Protein AF-A0A3D3TI35-F1 (afdb_monomer_lite)

Structure (mmCIF, N/CA/C/O backbone):
data_AF-A0A3D3TI35-F1
#
_entry.id   AF-A0A3D3TI35-F1
#
loop_
_atom_site.group_PDB
_atom_site.id
_atom_site.type_symbol
_atom_site.label_atom_id
_atom_site.label_alt_id
_atom_site.label_comp_id
_atom_site.label_asym_id
_atom_site.label_entity_id
_atom_site.label_seq_id
_atom_site.pdbx_PDB_ins_code
_atom_site.Cartn_x
_atom_site.Cartn_y
_atom_site.Cartn_z
_atom_site.occupancy
_atom_site.B_iso_or_equiv
_atom_site.auth_seq_id
_atom_site.auth_comp_id
_atom_site.auth_asym_id
_atom_site.auth_atom_id
_atom_site.pdbx_PDB_model_num
ATOM 1 N N . MET A 1 1 ? 13.638 56.807 41.396 1.00 50.47 1 MET A N 1
ATOM 2 C CA . MET A 1 1 ? 14.308 55.522 41.071 1.00 50.47 1 MET A CA 1
ATOM 3 C C . MET A 1 1 ? 13.429 54.280 41.283 1.00 50.47 1 MET A C 1
ATOM 5 O O . MET A 1 1 ? 13.493 53.389 40.452 1.00 50.47 1 MET A O 1
ATOM 9 N N . LYS A 1 2 ? 12.540 54.218 42.294 1.00 48.25 2 LYS A N 1
ATOM 10 C CA . LYS A 1 2 ? 11.661 53.043 42.529 1.00 48.25 2 LYS A CA 1
ATOM 11 C C . LYS A 1 2 ? 10.588 52.768 41.450 1.00 48.25 2 LYS A C 1
ATOM 13 O O . LYS A 1 2 ? 10.168 51.630 41.312 1.00 48.25 2 LYS A O 1
ATOM 18 N N . LYS A 1 3 ? 10.179 53.767 40.653 1.00 48.28 3 LYS A N 1
ATOM 19 C CA . LYS A 1 3 ? 9.194 53.589 39.560 1.00 48.28 3 LYS A CA 1
ATOM 20 C C . LYS A 1 3 ? 9.782 53.001 38.265 1.00 48.28 3 LYS A C 1
ATOM 22 O O . LYS A 1 3 ? 9.046 52.404 37.497 1.00 48.28 3 LYS A O 1
ATOM 27 N N . ILE A 1 4 ? 11.097 53.120 38.050 1.00 53.12 4 ILE A N 1
ATOM 28 C CA . ILE A 1 4 ? 11.778 52.556 36.867 1.00 53.12 4 ILE A CA 1
ATOM 29 C C . ILE A 1 4 ? 12.077 51.064 37.074 1.00 53.12 4 ILE A C 1
ATOM 31 O O . ILE A 1 4 ? 11.978 50.282 36.136 1.00 53.12 4 ILE A O 1
ATOM 35 N N . LEU A 1 5 ? 12.335 50.640 38.318 1.00 46.03 5 LEU A N 1
ATOM 36 C CA . LEU A 1 5 ? 12.577 49.228 38.632 1.00 46.03 5 LEU A CA 1
ATOM 37 C C . LEU A 1 5 ? 11.322 48.352 38.451 1.00 46.03 5 LEU A C 1
ATOM 39 O O . LEU A 1 5 ? 11.432 47.186 38.092 1.00 46.03 5 LEU A O 1
ATOM 43 N N . PHE A 1 6 ? 10.124 48.921 38.632 1.00 46.84 6 PHE A N 1
ATOM 44 C CA . PHE A 1 6 ? 8.864 48.194 38.445 1.00 46.84 6 PHE A CA 1
ATOM 45 C C . PHE A 1 6 ? 8.524 47.959 36.962 1.00 46.84 6 PHE A C 1
ATOM 47 O O . PHE A 1 6 ? 7.880 46.969 36.632 1.00 46.84 6 PHE A O 1
ATOM 54 N N . LEU A 1 7 ? 9.007 48.814 36.050 1.00 43.78 7 LEU A N 1
ATOM 55 C CA . LEU A 1 7 ? 8.742 48.672 34.613 1.00 43.78 7 LEU A CA 1
ATOM 56 C C . LEU A 1 7 ? 9.575 47.553 33.958 1.00 43.78 7 LEU A C 1
ATOM 58 O O . LEU A 1 7 ? 9.150 46.969 32.967 1.00 43.78 7 LEU A O 1
ATOM 62 N N . ILE A 1 8 ? 10.737 47.220 34.529 1.00 49.03 8 ILE A N 1
ATOM 63 C CA . ILE A 1 8 ? 11.635 46.182 33.994 1.00 49.03 8 ILE A CA 1
ATOM 64 C C . ILE A 1 8 ? 11.172 44.772 34.402 1.00 49.03 8 ILE A C 1
ATOM 66 O O . ILE A 1 8 ? 11.395 43.812 33.670 1.00 49.03 8 ILE A O 1
ATOM 70 N N . ILE A 1 9 ? 10.445 44.638 35.516 1.00 46.84 9 ILE A N 1
ATOM 71 C CA . ILE A 1 9 ? 9.933 43.339 35.988 1.00 46.84 9 ILE A CA 1
ATOM 72 C C . ILE A 1 9 ? 8.685 42.895 35.197 1.00 46.84 9 ILE A C 1
ATOM 74 O O . ILE A 1 9 ? 8.451 41.700 35.035 1.00 46.84 9 ILE A O 1
ATOM 78 N N . VAL A 1 10 ? 7.926 43.828 34.612 1.00 47.00 10 VAL A N 1
ATOM 79 C CA . VAL A 1 10 ? 6.722 43.510 33.814 1.00 47.00 10 VAL A CA 1
ATOM 80 C C . VAL A 1 10 ? 7.057 43.115 32.363 1.00 47.00 10 VAL A C 1
ATOM 82 O O . VAL A 1 10 ? 6.296 42.385 31.730 1.00 47.00 10 VAL A O 1
ATOM 85 N N . LEU A 1 11 ? 8.236 43.486 31.848 1.00 43.56 11 LEU A N 1
ATOM 86 C CA . LEU A 1 11 ? 8.703 43.068 30.515 1.00 43.56 11 LEU A CA 1
ATOM 87 C C . LEU A 1 11 ? 9.308 41.653 30.474 1.00 43.56 11 LEU A C 1
ATOM 89 O O . LEU A 1 11 ? 9.510 41.120 29.389 1.00 43.56 11 LEU A O 1
ATOM 93 N N . PHE A 1 12 ? 9.528 41.008 31.625 1.00 43.62 12 PHE A N 1
ATOM 94 C CA . PHE A 1 12 ? 9.949 39.600 31.689 1.00 43.62 12 PHE A CA 1
ATOM 95 C C . PHE A 1 12 ? 8.786 38.600 31.794 1.00 43.62 12 PHE A C 1
ATOM 97 O O . PHE A 1 12 ? 9.012 37.395 31.724 1.00 43.62 12 PHE A O 1
ATOM 104 N N . PHE A 1 13 ? 7.545 39.079 31.924 1.00 45.75 13 PHE A N 1
ATOM 105 C CA . PHE A 1 13 ? 6.360 38.231 32.121 1.00 45.75 13 PHE A CA 1
ATOM 106 C C . PHE A 1 13 ? 5.342 38.279 30.976 1.00 45.75 13 PHE A C 1
ATOM 108 O O . PHE A 1 13 ? 4.237 37.756 31.105 1.00 45.75 13 PHE A O 1
ATOM 115 N N . SER A 1 14 ? 5.705 38.851 29.826 1.00 41.81 14 SER A N 1
ATOM 116 C CA . SER A 1 14 ? 4.866 38.797 28.629 1.00 41.81 14 SER A CA 1
ATOM 117 C C . SER A 1 14 ? 5.445 37.844 27.577 1.00 41.81 14 SER A C 1
ATOM 119 O O . SER A 1 14 ? 6.397 38.145 26.872 1.00 41.81 14 SER A O 1
ATOM 121 N N . HIS A 1 15 ? 4.764 36.704 27.447 1.00 48.81 15 HIS A N 1
ATOM 122 C CA . HIS A 1 15 ? 4.593 35.958 26.197 1.00 48.81 15 HIS A CA 1
ATOM 123 C C . HIS A 1 15 ? 5.764 35.115 25.674 1.00 48.81 15 HIS A C 1
ATOM 125 O O . HIS A 1 15 ? 6.106 35.151 24.496 1.00 48.81 15 HIS A O 1
ATOM 131 N N . SER A 1 16 ? 6.235 34.182 26.502 1.00 44.88 16 SER A N 1
ATOM 132 C CA . SER A 1 16 ? 6.708 32.882 26.005 1.00 44.88 16 SER A CA 1
ATOM 133 C C . SER A 1 16 ? 5.772 31.737 26.409 1.00 44.88 16 SER A C 1
ATOM 135 O O . SER A 1 16 ? 6.208 30.624 26.681 1.00 44.88 16 SER A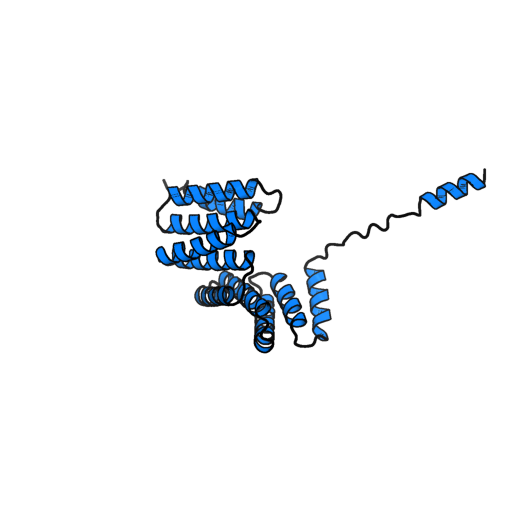 O 1
ATOM 137 N N . HIS A 1 17 ? 4.454 31.948 26.321 1.00 49.19 17 HIS A N 1
ATOM 138 C CA . HIS A 1 17 ? 3.553 30.839 25.983 1.00 49.19 17 HIS A CA 1
ATOM 139 C C . HIS A 1 17 ? 3.669 30.546 24.484 1.00 49.19 17 HIS A C 1
ATOM 141 O O . HIS A 1 17 ? 2.722 30.659 23.712 1.00 49.19 17 HIS A O 1
ATOM 147 N N . ILE A 1 18 ? 4.876 30.156 24.075 1.00 47.19 18 ILE A N 1
ATOM 148 C CA . ILE A 1 18 ? 5.047 29.336 22.888 1.00 47.19 18 ILE A CA 1
ATOM 149 C C . ILE A 1 18 ? 4.438 28.000 23.298 1.00 47.19 18 ILE A C 1
ATOM 151 O O . ILE A 1 18 ? 5.068 27.213 24.007 1.00 47.19 18 ILE A O 1
ATOM 155 N N . ILE A 1 19 ? 3.187 27.765 22.900 1.00 45.16 19 ILE A N 1
ATOM 156 C CA . ILE A 1 19 ? 2.654 26.412 22.780 1.00 45.16 19 ILE A CA 1
ATOM 157 C C . ILE A 1 19 ? 3.582 25.734 21.773 1.00 45.16 19 ILE A C 1
ATOM 159 O O . ILE A 1 19 ? 3.386 25.809 20.563 1.00 45.16 19 ILE A O 1
ATOM 163 N N . LYS A 1 20 ? 4.669 25.134 22.265 1.00 41.91 20 LYS A N 1
ATOM 164 C CA . LYS A 1 20 ? 5.404 24.141 21.501 1.00 41.91 20 LYS A CA 1
ATOM 165 C C . LYS A 1 20 ? 4.366 23.064 21.248 1.00 41.91 20 LYS A C 1
ATOM 167 O O . LYS A 1 20 ? 3.924 22.417 22.194 1.00 41.91 20 LYS A O 1
ATOM 172 N N . SER A 1 21 ? 3.925 22.919 20.003 1.00 40.88 21 SER A N 1
ATOM 173 C CA . SER A 1 21 ? 3.189 21.738 19.575 1.00 40.88 21 SER A CA 1
ATOM 174 C C . SER A 1 21 ? 4.096 20.548 19.871 1.00 40.88 21 SER A C 1
ATOM 176 O O . SER A 1 21 ? 5.035 20.272 19.123 1.00 40.88 21 SER A O 1
ATOM 178 N N . GLN A 1 22 ? 3.916 19.927 21.033 1.00 48.75 22 GLN A N 1
ATOM 179 C CA . GLN A 1 22 ? 4.765 18.836 21.465 1.00 48.75 22 GLN A CA 1
ATOM 180 C C . GLN A 1 22 ? 4.442 17.667 20.541 1.00 48.75 22 GLN A C 1
ATOM 182 O O . GLN A 1 22 ? 3.338 17.125 20.561 1.00 48.75 22 GLN A O 1
ATOM 187 N N . SER A 1 23 ? 5.371 17.340 19.644 1.00 61.00 23 SER A N 1
ATOM 188 C CA . SER A 1 23 ? 5.234 16.165 18.798 1.00 61.00 23 SER A CA 1
ATOM 189 C C . SER A 1 23 ? 5.327 14.945 19.707 1.00 61.00 23 SER A C 1
ATOM 191 O O . SER A 1 23 ? 6.421 14.570 20.128 1.00 61.00 23 SER A O 1
ATOM 193 N N . PHE A 1 24 ? 4.183 14.360 20.053 1.00 69.31 24 PHE A N 1
ATOM 194 C CA . PHE A 1 24 ? 4.144 13.134 20.841 1.00 69.31 24 PHE A CA 1
ATOM 195 C C . PHE A 1 24 ? 4.944 12.030 20.148 1.00 69.31 24 PHE A C 1
ATOM 197 O O . PHE A 1 24 ? 4.823 11.822 18.933 1.00 69.31 24 PHE A O 1
ATOM 204 N N . SER A 1 25 ? 5.722 11.293 20.935 1.00 85.19 25 SER A N 1
ATOM 205 C CA . SER A 1 25 ? 6.333 10.044 20.491 1.00 85.19 25 SER A CA 1
ATOM 206 C C . SER A 1 25 ? 5.248 9.028 20.108 1.00 85.19 25 SER A C 1
ATOM 208 O O . SER A 1 25 ? 4.122 9.071 20.612 1.00 85.19 25 SER A O 1
ATOM 210 N N . ASN A 1 26 ? 5.575 8.060 19.245 1.00 84.69 26 ASN A N 1
ATOM 211 C CA . ASN A 1 26 ? 4.620 7.006 18.871 1.00 84.69 26 ASN A CA 1
ATOM 212 C C . ASN A 1 26 ? 4.121 6.221 20.096 1.00 84.69 26 ASN A C 1
ATOM 214 O O . ASN A 1 26 ? 2.951 5.853 20.152 1.00 84.69 26 ASN A O 1
ATOM 218 N N . LYS A 1 27 ? 4.969 6.039 21.117 1.00 88.00 27 LYS A N 1
ATOM 219 C CA . LYS A 1 27 ? 4.591 5.390 22.380 1.00 88.00 27 LYS A CA 1
ATOM 220 C C . LYS A 1 27 ? 3.504 6.169 23.130 1.00 88.00 27 LYS A C 1
ATOM 222 O O . LYS A 1 27 ? 2.551 5.564 23.616 1.00 88.00 27 LYS A O 1
ATOM 227 N N . GLU A 1 28 ? 3.625 7.493 23.208 1.00 89.56 28 GLU A N 1
ATOM 228 C CA . GLU A 1 28 ? 2.619 8.350 23.849 1.00 89.56 28 GLU A CA 1
ATOM 229 C C . GLU A 1 28 ? 1.309 8.363 23.055 1.00 89.56 28 GLU A C 1
ATOM 231 O O . GLU A 1 28 ? 0.244 8.186 23.645 1.00 89.56 28 GLU A O 1
ATOM 236 N N . LYS A 1 29 ? 1.381 8.462 21.718 1.00 90.94 29 LYS A N 1
ATOM 237 C CA . LYS A 1 29 ? 0.200 8.383 20.837 1.00 90.94 29 LYS A CA 1
ATOM 238 C C . LYS A 1 29 ? -0.566 7.073 21.021 1.00 90.94 29 LYS A C 1
ATOM 240 O O . LYS A 1 29 ? -1.784 7.097 21.179 1.00 90.94 29 LYS A O 1
ATOM 245 N N . ILE A 1 30 ? 0.143 5.941 21.050 1.00 91.81 30 ILE A N 1
ATOM 246 C CA . ILE A 1 30 ? -0.455 4.621 21.291 1.00 91.81 30 ILE A CA 1
ATOM 247 C C . ILE A 1 30 ? -1.162 4.595 22.650 1.00 91.81 30 ILE A C 1
ATOM 249 O O . ILE A 1 30 ? -2.308 4.159 22.728 1.00 91.81 30 ILE A O 1
ATOM 253 N N . SER A 1 31 ? -0.503 5.077 23.709 1.00 91.12 31 SER A N 1
ATOM 254 C CA . SER A 1 31 ? -1.075 5.100 25.062 1.00 91.12 31 SER A CA 1
ATOM 255 C C . SER A 1 31 ? -2.396 5.878 25.115 1.00 91.12 31 SER A C 1
ATOM 257 O O . SER A 1 31 ? -3.393 5.378 25.644 1.00 91.12 31 SER A O 1
ATOM 259 N N . ILE A 1 32 ? -2.425 7.066 24.499 1.00 90.31 32 ILE A N 1
ATOM 260 C CA . ILE A 1 32 ? -3.618 7.919 24.421 1.00 90.31 32 ILE A CA 1
ATOM 261 C C . ILE A 1 32 ? -4.741 7.186 23.679 1.00 90.31 32 ILE A C 1
ATOM 263 O O . ILE A 1 32 ? -5.814 6.969 24.246 1.00 90.31 32 ILE A O 1
ATOM 267 N N . LEU A 1 33 ? -4.475 6.712 22.460 1.00 91.19 33 LEU A N 1
ATOM 268 C CA . LEU A 1 33 ? -5.477 6.038 21.629 1.00 91.19 33 LEU A CA 1
ATOM 269 C C . LEU A 1 33 ? -6.050 4.777 22.298 1.00 91.19 33 LEU A C 1
ATOM 271 O O . LEU A 1 33 ? -7.257 4.543 22.252 1.00 91.19 33 LEU A O 1
ATOM 275 N N . VAL A 1 34 ? -5.211 3.980 22.969 1.00 91.62 34 VAL A N 1
ATOM 276 C CA . VAL A 1 34 ? -5.665 2.792 23.713 1.00 91.62 34 VAL A CA 1
ATOM 277 C C . VAL A 1 34 ? -6.574 3.177 24.882 1.00 91.62 34 VAL A C 1
ATOM 279 O O . VAL A 1 34 ? -7.542 2.467 25.160 1.00 91.62 34 VAL A O 1
ATOM 282 N N . SER A 1 35 ? -6.290 4.284 25.574 1.00 89.50 35 SER A N 1
ATOM 283 C CA . SER A 1 35 ? -7.122 4.743 26.691 1.00 89.50 35 SER A CA 1
ATOM 284 C C . SER A 1 35 ? -8.503 5.220 26.232 1.00 89.50 35 SER A C 1
ATOM 286 O O . SER A 1 35 ? -9.508 4.839 26.832 1.00 89.50 35 SER A O 1
ATOM 288 N N . GLU A 1 36 ? -8.564 5.953 25.120 1.00 88.62 36 GLU A N 1
ATOM 289 C CA . GLU A 1 36 ? -9.810 6.457 24.540 1.00 88.62 36 GLU A CA 1
ATOM 290 C C . GLU A 1 36 ? -10.717 5.330 24.029 1.00 88.62 36 GLU A C 1
ATOM 292 O O . GLU A 1 36 ? -11.939 5.410 24.140 1.00 88.62 36 GLU A O 1
ATOM 297 N N . LEU A 1 37 ? -10.136 4.242 23.514 1.00 88.12 37 LEU A N 1
ATOM 298 C CA . LEU A 1 37 ? -10.901 3.115 22.973 1.00 88.12 37 LEU A CA 1
ATOM 299 C C . LEU A 1 37 ? -11.729 2.352 24.015 1.00 88.12 37 LEU A C 1
ATOM 301 O O . LEU A 1 37 ? -12.673 1.654 23.631 1.00 88.12 37 LEU A O 1
ATOM 305 N N . LYS A 1 38 ? -11.399 2.460 25.309 1.00 81.06 38 LYS A N 1
ATOM 306 C CA . LYS A 1 38 ? -12.067 1.697 26.378 1.00 81.06 38 LYS A CA 1
ATOM 307 C C . LYS A 1 38 ? -13.550 2.040 26.522 1.00 81.06 38 LYS A C 1
ATOM 309 O O . LYS A 1 38 ? -14.325 1.164 26.887 1.00 81.06 38 LYS A O 1
ATOM 314 N N . ASN A 1 39 ? -13.934 3.271 26.186 1.00 75.56 39 ASN A N 1
ATOM 315 C CA . ASN A 1 39 ? -15.294 3.781 26.372 1.00 75.56 39 ASN A CA 1
ATOM 316 C C . ASN A 1 39 ? -15.995 4.121 25.044 1.00 75.56 39 ASN A C 1
ATOM 318 O O . ASN A 1 39 ? -17.076 4.702 25.053 1.00 75.56 39 ASN A O 1
ATOM 322 N N . GLU A 1 40 ? -15.390 3.774 23.904 1.00 80.00 40 GLU A N 1
ATOM 323 C CA . GLU A 1 40 ? -15.868 4.207 22.589 1.00 80.00 40 GLU A CA 1
ATOM 324 C C . GLU A 1 40 ? -16.940 3.270 22.014 1.00 80.00 40 GLU A C 1
ATOM 326 O O . GLU A 1 40 ? -16.751 2.041 21.927 1.00 80.00 40 GLU A O 1
ATOM 331 N N . THR A 1 41 ? -18.038 3.871 21.548 1.00 79.38 41 THR A N 1
ATOM 332 C CA . THR A 1 41 ? -19.106 3.159 20.834 1.00 79.38 41 THR A CA 1
ATOM 333 C C . THR A 1 41 ? -18.627 2.672 19.462 1.00 79.38 41 THR A C 1
ATOM 335 O O . THR A 1 41 ? -17.651 3.168 18.910 1.00 79.38 41 THR A O 1
ATOM 338 N N . ALA A 1 42 ? -19.231 1.607 18.929 1.00 77.31 42 ALA A N 1
ATOM 339 C CA . ALA A 1 42 ? -18.774 0.983 17.686 1.00 77.31 42 ALA A CA 1
ATOM 340 C C . ALA A 1 42 ? -19.224 1.776 16.446 1.00 77.31 42 ALA A C 1
ATOM 342 O O . ALA A 1 42 ? -20.160 1.376 15.759 1.00 77.31 42 ALA A O 1
ATOM 343 N N . ASP A 1 43 ? -18.539 2.882 16.170 1.00 87.38 43 ASP A N 1
ATOM 344 C CA . ASP A 1 43 ? -18.826 3.803 15.072 1.00 87.38 43 ASP A CA 1
ATOM 345 C C . ASP A 1 43 ? -17.591 4.066 14.181 1.00 87.38 43 ASP A C 1
ATOM 347 O O . ASP A 1 43 ? -16.537 3.427 14.302 1.00 87.38 43 ASP A O 1
ATOM 351 N N . SER A 1 44 ? -17.713 5.024 13.256 1.00 89.25 44 SER A N 1
ATOM 352 C CA . SER A 1 44 ? -16.611 5.427 12.377 1.00 89.25 44 SER A CA 1
ATOM 353 C C . SER A 1 44 ? -15.437 6.058 13.136 1.00 89.25 44 SER A C 1
ATOM 355 O O . SER A 1 44 ? -14.301 5.986 12.656 1.00 89.25 44 SER A O 1
ATOM 357 N N . MET A 1 45 ? -15.658 6.623 14.329 1.00 90.81 45 MET A N 1
ATOM 358 C CA . MET A 1 45 ? -14.584 7.173 15.152 1.00 90.81 45 MET A CA 1
ATOM 359 C C . MET A 1 45 ? -13.740 6.081 15.788 1.00 90.81 45 MET A C 1
ATOM 361 O O . MET A 1 45 ? -12.507 6.160 15.749 1.00 90.81 45 MET A O 1
ATOM 365 N N . LYS A 1 46 ? -14.379 5.015 16.272 1.00 93.81 46 LYS A N 1
ATOM 366 C CA . LYS A 1 46 ? -13.666 3.823 16.737 1.00 93.81 46 LYS A CA 1
ATOM 367 C C . LYS A 1 46 ? -12.825 3.202 15.628 1.00 93.81 46 LYS A C 1
ATOM 369 O O . LYS A 1 46 ? -11.666 2.867 15.866 1.00 93.81 46 LYS A O 1
ATOM 374 N N . VAL A 1 47 ? -13.370 3.104 14.412 1.00 96.50 47 VAL A N 1
ATOM 375 C CA . VAL A 1 47 ? -12.622 2.618 13.238 1.00 96.50 47 VAL A CA 1
ATOM 376 C C . VAL A 1 47 ? -11.385 3.477 12.987 1.00 96.50 47 VAL A C 1
ATOM 378 O O . VAL A 1 47 ? -10.290 2.933 12.890 1.00 96.50 47 VAL A O 1
ATOM 381 N N . LYS A 1 48 ? -11.526 4.808 12.948 1.00 95.50 48 LYS A N 1
ATOM 382 C CA . LYS A 1 48 ? -10.390 5.721 12.736 1.00 95.50 48 LYS A CA 1
ATOM 383 C C . LYS A 1 48 ? -9.294 5.527 13.787 1.00 95.50 48 LYS A C 1
ATOM 385 O O . LYS A 1 48 ? -8.136 5.391 13.417 1.00 95.50 48 LYS A O 1
ATOM 390 N N . LYS A 1 49 ? -9.650 5.427 15.072 1.00 95.31 49 LYS A N 1
ATOM 391 C CA . LYS A 1 49 ? -8.680 5.204 16.163 1.00 95.31 49 LYS A CA 1
ATOM 392 C C . LYS A 1 49 ? -7.960 3.861 16.047 1.00 95.31 49 LYS A C 1
ATOM 394 O O . LYS A 1 49 ? -6.746 3.800 16.226 1.00 95.31 49 LYS A O 1
ATOM 399 N N . LEU A 1 50 ? -8.689 2.791 15.724 1.00 96.81 50 LEU A N 1
ATOM 400 C CA . LEU A 1 50 ? -8.100 1.469 15.487 1.00 96.81 50 LEU A CA 1
ATOM 401 C C . LEU A 1 50 ? -7.131 1.493 14.296 1.00 96.81 50 LEU A C 1
ATOM 403 O O . LEU A 1 50 ? -6.054 0.911 14.374 1.00 96.81 50 LEU A O 1
ATOM 407 N N . LEU A 1 51 ? -7.484 2.194 13.218 1.00 97.44 51 LEU A N 1
ATOM 408 C CA . LEU A 1 51 ? -6.622 2.355 12.047 1.00 97.44 51 LEU A CA 1
ATOM 409 C C . LEU A 1 51 ? -5.382 3.203 12.351 1.00 97.44 51 LEU A C 1
ATOM 411 O O . LEU A 1 51 ? -4.291 2.827 11.935 1.00 97.44 51 LEU A O 1
ATOM 415 N N . SER A 1 52 ? -5.511 4.275 13.138 1.00 95.88 52 SER A N 1
ATOM 416 C CA . SER A 1 52 ? -4.354 5.037 13.626 1.00 95.88 52 SER A CA 1
ATOM 417 C C . SER A 1 52 ? -3.441 4.185 14.506 1.00 95.88 52 SER A C 1
ATOM 419 O O . SER A 1 52 ? -2.225 4.314 14.438 1.00 95.88 52 SER A O 1
ATOM 421 N N . LEU A 1 53 ? -3.994 3.279 15.319 1.00 95.94 53 LEU A N 1
ATOM 422 C CA . LEU A 1 53 ? -3.170 2.313 16.043 1.00 95.94 53 LEU A CA 1
ATOM 423 C C . LEU A 1 53 ? -2.466 1.362 15.075 1.00 95.94 53 LEU A C 1
ATOM 425 O O . LEU A 1 53 ? -1.259 1.200 15.192 1.00 95.94 53 LEU A O 1
ATOM 429 N N . ALA A 1 54 ? -3.174 0.774 14.107 1.00 96.88 54 ALA A N 1
ATOM 430 C CA . ALA A 1 54 ? -2.575 -0.123 13.116 1.00 96.88 54 ALA A CA 1
ATOM 431 C C . ALA A 1 54 ? -1.388 0.525 12.372 1.00 96.88 54 ALA A C 1
ATOM 433 O O . ALA A 1 54 ? -0.358 -0.120 12.198 1.00 96.88 54 ALA A O 1
ATOM 434 N N . GLU A 1 55 ? -1.506 1.804 12.017 1.00 95.25 55 GLU A N 1
ATOM 435 C CA . GLU A 1 55 ? -0.443 2.604 11.397 1.00 95.25 55 GLU A CA 1
ATOM 436 C C . GLU A 1 55 ? 0.795 2.768 12.292 1.00 95.25 55 GLU A C 1
ATOM 438 O O . GLU A 1 55 ? 1.928 2.690 11.826 1.00 95.25 55 GLU A O 1
ATOM 443 N N . LEU A 1 56 ? 0.586 2.989 13.594 1.00 94.38 56 LEU A N 1
ATOM 444 C CA . LEU A 1 56 ? 1.665 3.248 14.553 1.00 94.38 56 LEU A CA 1
ATOM 445 C C . LEU A 1 56 ? 2.462 1.991 14.928 1.00 94.38 56 LEU A C 1
ATOM 447 O O . LEU A 1 56 ? 3.567 2.113 15.465 1.00 94.38 56 LEU A O 1
ATOM 451 N N . TYR A 1 57 ? 1.914 0.799 14.685 1.00 92.38 57 TYR A N 1
ATOM 452 C CA . TYR A 1 57 ? 2.621 -0.462 14.892 1.00 92.38 57 TYR A CA 1
ATOM 453 C C . TYR A 1 57 ? 3.369 -0.894 13.617 1.00 92.38 57 TYR A C 1
ATOM 455 O O . TYR A 1 57 ? 2.849 -0.713 12.513 1.00 92.38 57 TYR A O 1
ATOM 463 N N . PRO A 1 58 ? 4.560 -1.518 13.754 1.00 91.56 58 PRO A N 1
ATOM 464 C CA . PRO A 1 58 ? 5.320 -2.026 12.613 1.00 91.56 58 PRO A CA 1
ATOM 465 C C . PRO A 1 58 ? 4.496 -2.963 11.729 1.00 91.56 58 PRO A C 1
ATOM 467 O O . PRO A 1 58 ? 3.629 -3.686 12.230 1.00 91.56 58 PRO A O 1
ATOM 470 N N . ASP A 1 59 ? 4.817 -3.007 10.436 1.00 88.56 59 ASP A N 1
ATOM 471 C CA . ASP A 1 59 ? 4.103 -3.845 9.470 1.00 88.56 59 ASP A CA 1
ATOM 472 C C . ASP A 1 59 ? 4.156 -5.342 9.823 1.00 88.56 59 ASP A C 1
ATOM 474 O O . ASP A 1 59 ? 3.211 -6.057 9.526 1.00 88.56 59 ASP A O 1
ATOM 478 N N . THR A 1 60 ? 5.193 -5.806 10.529 1.00 89.69 60 THR A N 1
ATOM 479 C CA . THR A 1 60 ? 5.344 -7.193 11.022 1.00 89.69 60 THR A CA 1
ATOM 480 C C . THR A 1 60 ? 4.566 -7.488 12.310 1.00 89.69 60 THR A C 1
ATOM 482 O O . THR A 1 60 ? 4.564 -8.608 12.816 1.00 89.69 60 THR A O 1
ATOM 485 N N . SER A 1 61 ? 3.923 -6.489 12.918 1.00 93.50 61 SER A N 1
ATOM 486 C CA . SER A 1 61 ? 3.318 -6.654 14.237 1.00 93.50 61 SER A CA 1
ATOM 487 C C . SER A 1 61 ? 1.967 -7.366 14.169 1.00 93.50 61 SER A C 1
ATOM 489 O O . SER A 1 61 ? 1.004 -6.850 13.603 1.00 93.50 61 SER A O 1
ATOM 491 N N . HIS A 1 62 ? 1.812 -8.472 14.902 1.00 94.12 62 HIS A N 1
ATOM 492 C CA . HIS A 1 62 ? 0.488 -9.072 15.128 1.00 94.12 62 HIS A CA 1
ATOM 493 C C . HIS A 1 62 ? -0.501 -8.115 15.821 1.00 94.12 62 HIS A C 1
ATOM 495 O O . HIS A 1 62 ? -1.713 -8.319 15.757 1.00 94.12 62 HIS A O 1
ATOM 501 N N . VAL A 1 63 ? -0.016 -7.066 16.497 1.00 94.06 63 VAL A N 1
ATOM 502 C CA . VAL A 1 63 ? -0.881 -6.038 17.092 1.00 94.06 63 VAL A CA 1
ATOM 503 C C . VAL A 1 63 ? -1.528 -5.180 16.003 1.00 94.06 63 VAL A C 1
ATOM 505 O O . VAL A 1 63 ? -2.730 -4.921 16.072 1.00 94.06 63 VAL A O 1
ATOM 508 N N . ARG A 1 64 ? -0.773 -4.816 14.958 1.00 95.00 64 ARG A N 1
ATOM 509 C CA . ARG A 1 64 ? -1.306 -4.139 13.770 1.00 95.00 64 ARG A CA 1
ATOM 510 C C . ARG A 1 64 ? -2.391 -4.971 13.099 1.00 95.00 64 ARG A C 1
ATOM 512 O O . ARG A 1 64 ? -3.470 -4.442 12.839 1.00 95.00 64 ARG A O 1
ATOM 519 N N . LEU A 1 65 ? -2.118 -6.263 12.884 1.00 96.31 65 LEU A N 1
ATOM 520 C CA . LEU A 1 65 ? -3.083 -7.210 12.318 1.00 96.31 65 LEU A CA 1
ATOM 521 C C . LEU A 1 65 ? -4.409 -7.161 13.090 1.00 96.31 65 LEU A C 1
ATOM 523 O O . LEU A 1 65 ? -5.452 -6.870 12.508 1.00 96.31 65 LEU A O 1
ATOM 527 N N . LYS A 1 66 ? -4.359 -7.337 14.418 1.00 97.62 66 LYS A N 1
ATOM 528 C CA . LYS A 1 66 ? -5.558 -7.327 15.274 1.00 97.62 66 LYS A CA 1
ATOM 529 C C . LYS A 1 66 ? -6.355 -6.026 15.170 1.00 97.62 66 LYS A C 1
ATOM 531 O O . LYS A 1 66 ? -7.587 -6.066 15.101 1.00 97.62 66 LYS A O 1
ATOM 536 N N . TYR A 1 67 ? -5.683 -4.872 15.166 1.00 97.81 67 TYR A N 1
ATOM 537 C CA . TYR A 1 67 ? -6.370 -3.586 15.035 1.00 97.81 67 TYR A CA 1
ATOM 538 C C . TYR A 1 67 ? -7.004 -3.405 13.654 1.00 97.81 67 TYR A C 1
ATOM 540 O O . TYR A 1 67 ? -8.165 -2.998 13.583 1.00 97.81 67 TYR A O 1
ATOM 548 N N . ALA A 1 68 ? -6.301 -3.769 12.579 1.00 98.25 68 ALA A N 1
ATOM 549 C CA . ALA A 1 68 ? -6.817 -3.675 11.217 1.00 98.25 68 ALA A CA 1
ATOM 550 C C . ALA A 1 68 ? -8.020 -4.611 10.975 1.00 98.25 68 ALA A C 1
ATOM 552 O O . ALA A 1 68 ? -9.014 -4.175 10.390 1.00 98.25 68 ALA A O 1
ATOM 553 N N . GLU A 1 69 ? -7.983 -5.851 11.485 1.00 98.44 69 GLU A N 1
ATOM 554 C CA . GLU A 1 69 ? -9.10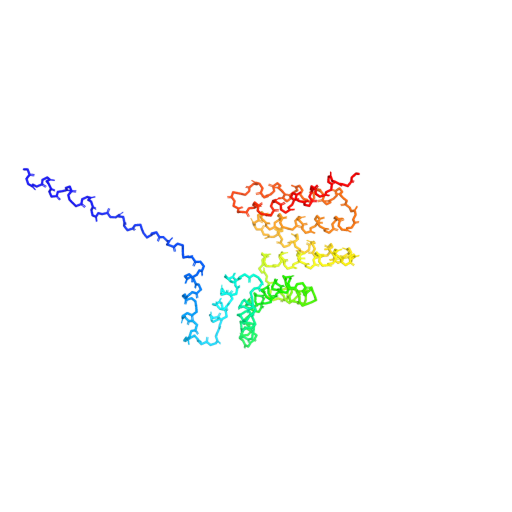3 -6.810 11.426 1.00 98.44 69 GLU A CA 1
ATOM 555 C C . GLU A 1 69 ? -10.322 -6.323 12.221 1.00 98.44 69 GLU A C 1
ATOM 557 O O . GLU A 1 69 ? -11.465 -6.404 11.758 1.00 98.44 69 GLU A O 1
ATOM 562 N N . THR A 1 70 ? -10.084 -5.775 13.416 1.00 97.44 70 THR A N 1
ATOM 563 C CA . THR A 1 70 ? -11.158 -5.228 14.256 1.00 97.44 70 THR A CA 1
ATOM 564 C C . THR A 1 70 ? -11.801 -4.016 13.586 1.00 97.44 70 THR A C 1
ATOM 566 O O . THR A 1 70 ? -13.030 -3.933 13.516 1.00 97.44 70 THR A O 1
ATOM 569 N N . ALA A 1 71 ? -10.984 -3.105 13.050 1.00 98.19 71 ALA A N 1
ATOM 570 C CA . ALA A 1 71 ? -11.446 -1.959 12.278 1.00 98.19 71 ALA A CA 1
ATOM 571 C C . ALA A 1 71 ? -12.271 -2.402 11.064 1.00 98.19 71 ALA A C 1
ATOM 573 O O . ALA A 1 71 ? -13.354 -1.860 10.853 1.00 98.19 71 ALA A O 1
ATOM 574 N N . LEU A 1 72 ? -11.831 -3.442 10.344 1.0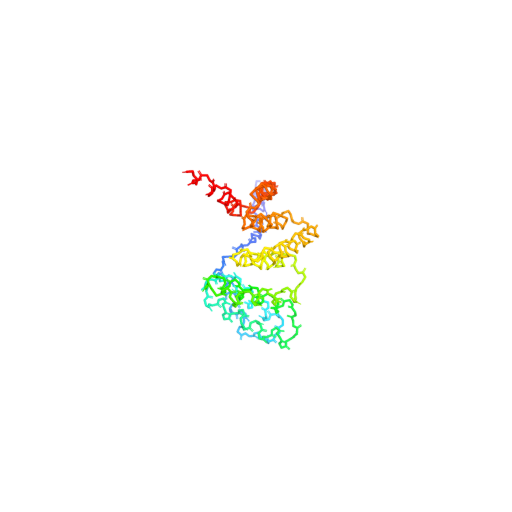0 98.56 72 LEU A N 1
ATOM 575 C CA . LEU A 1 72 ? -12.512 -3.943 9.149 1.00 98.56 72 LEU A CA 1
ATOM 576 C C . LEU A 1 72 ? -13.925 -4.417 9.483 1.00 98.56 72 LEU A C 1
ATOM 578 O O . LEU A 1 72 ? -14.890 -4.015 8.836 1.00 98.56 72 LEU A O 1
ATOM 582 N N . LYS A 1 73 ? -14.053 -5.232 10.535 1.00 97.88 73 LYS A N 1
ATOM 583 C CA . LYS A 1 73 ? -15.340 -5.781 10.976 1.00 97.88 73 LYS A CA 1
ATOM 584 C C . LYS A 1 73 ? -16.332 -4.682 11.358 1.00 97.88 73 LYS A C 1
ATOM 586 O O . LYS A 1 73 ? -17.521 -4.808 11.074 1.00 97.88 73 LYS A O 1
ATOM 591 N N . ILE A 1 74 ? -15.866 -3.626 12.027 1.00 96.88 74 ILE A N 1
ATOM 592 C CA . ILE A 1 74 ? -16.720 -2.495 12.417 1.00 96.88 74 ILE A CA 1
ATOM 593 C C . ILE A 1 74 ? -17.062 -1.650 11.185 1.00 96.88 74 ILE A C 1
ATOM 595 O O . ILE A 1 74 ? -18.231 -1.336 10.975 1.00 96.88 74 ILE A O 1
ATOM 599 N N . ALA A 1 75 ? -16.078 -1.348 10.335 1.00 97.88 75 ALA A N 1
ATOM 600 C CA . ALA A 1 75 ? -16.265 -0.549 9.129 1.00 97.88 75 ALA A CA 1
ATOM 601 C C . ALA A 1 75 ? -17.253 -1.199 8.150 1.00 97.88 75 ALA A C 1
ATOM 603 O O . ALA A 1 75 ? -18.117 -0.508 7.624 1.00 97.88 75 ALA A O 1
ATOM 604 N N . GLN A 1 76 ? -17.190 -2.522 7.967 1.00 97.38 76 GLN A N 1
ATOM 605 C CA . GLN A 1 76 ? -18.145 -3.274 7.144 1.00 97.38 76 GLN A CA 1
ATOM 606 C C . GLN A 1 76 ? -19.573 -3.190 7.688 1.00 97.38 76 GLN A C 1
ATOM 608 O O . GLN A 1 76 ? -20.506 -2.968 6.924 1.00 97.38 76 GLN A O 1
ATOM 613 N N . LYS A 1 77 ? -19.754 -3.324 9.008 1.00 96.31 77 LYS A N 1
ATOM 614 C CA . LYS A 1 77 ? -21.077 -3.185 9.640 1.00 96.31 77 LYS A CA 1
ATOM 615 C C . LYS A 1 77 ? -21.643 -1.772 9.523 1.00 96.31 77 LYS A C 1
ATOM 617 O O . LYS A 1 77 ? -22.855 -1.616 9.456 1.00 96.31 77 LYS A O 1
ATOM 622 N N . ALA A 1 78 ? -20.770 -0.770 9.527 1.00 94.50 78 ALA A N 1
ATOM 623 C CA . ALA A 1 78 ? -21.132 0.638 9.419 1.00 94.50 78 ALA A CA 1
ATOM 624 C C . ALA A 1 78 ? -21.179 1.155 7.966 1.00 94.50 78 ALA A C 1
ATOM 626 O O . ALA A 1 78 ? -21.379 2.348 7.767 1.00 94.50 78 ALA A O 1
ATOM 627 N N . ASP A 1 79 ? -20.928 0.294 6.971 1.00 95.00 79 ASP A N 1
ATOM 628 C CA . ASP A 1 79 ? -20.705 0.649 5.559 1.00 95.00 79 ASP A CA 1
ATOM 629 C C . ASP A 1 79 ? -19.711 1.812 5.339 1.00 95.00 79 ASP A C 1
ATOM 631 O O . ASP A 1 79 ? -19.810 2.619 4.412 1.00 95.00 79 ASP A O 1
ATOM 635 N N . TYR A 1 80 ? -18.704 1.909 6.207 1.00 96.56 80 TYR A N 1
ATOM 636 C CA . TYR A 1 80 ? -17.718 2.981 6.174 1.00 96.56 80 TYR A CA 1
ATOM 637 C C . TYR A 1 80 ? -16.590 2.654 5.185 1.00 96.56 80 TYR A C 1
ATOM 639 O O . TYR A 1 80 ? -15.553 2.105 5.563 1.00 96.56 80 TYR A O 1
ATOM 647 N N . LYS A 1 81 ? -16.799 3.001 3.908 1.00 97.44 81 LYS A N 1
ATOM 648 C CA . LYS A 1 81 ? -15.908 2.658 2.778 1.00 97.44 81 LYS A CA 1
ATOM 649 C C . LYS A 1 81 ? -14.439 3.017 3.010 1.00 97.44 81 LYS A C 1
ATOM 651 O O . LYS A 1 81 ? -13.578 2.160 2.837 1.00 97.44 81 LYS A O 1
ATOM 656 N N . GLU A 1 82 ? -14.160 4.228 3.491 1.00 96.44 82 GLU A N 1
ATOM 657 C CA . GLU A 1 82 ? -12.786 4.674 3.758 1.00 96.44 82 GLU A CA 1
ATOM 658 C C . GLU A 1 82 ? -12.102 3.803 4.827 1.00 96.44 82 GLU A C 1
ATOM 660 O O . GLU A 1 82 ? -10.938 3.427 4.698 1.00 96.44 82 GLU A O 1
ATOM 665 N N . GLY A 1 83 ? -12.853 3.422 5.868 1.00 97.81 83 GLY A N 1
ATOM 666 C CA . GLY A 1 83 ? -12.374 2.519 6.910 1.00 97.81 83 GLY A CA 1
ATOM 667 C C . GLY A 1 83 ? -12.118 1.104 6.392 1.00 97.81 83 GLY A C 1
ATOM 668 O O . GLY A 1 83 ? -11.121 0.493 6.766 1.00 97.81 83 GLY A O 1
ATOM 669 N N . ILE A 1 84 ? -12.973 0.606 5.493 1.00 98.62 84 ILE A N 1
ATOM 670 C CA . ILE A 1 84 ? -12.787 -0.692 4.828 1.00 98.62 84 ILE A CA 1
ATOM 671 C C . ILE A 1 84 ? -11.499 -0.681 3.994 1.00 98.62 84 ILE A C 1
ATOM 673 O O . ILE A 1 84 ? -10.689 -1.601 4.115 1.00 98.62 84 ILE A O 1
ATOM 677 N N . ALA A 1 85 ? -11.285 0.364 3.187 1.00 98.44 85 ALA A N 1
ATOM 678 C CA . ALA A 1 85 ? -10.095 0.490 2.350 1.00 98.44 85 ALA A CA 1
ATOM 679 C C . ALA A 1 85 ? -8.806 0.524 3.182 1.00 98.44 85 ALA A C 1
ATOM 681 O O . ALA A 1 85 ? -7.898 -0.267 2.934 1.00 98.44 85 ALA A O 1
ATOM 682 N N . LEU A 1 86 ? -8.743 1.385 4.203 1.00 98.31 86 LEU A N 1
ATOM 683 C CA . LEU A 1 86 ? -7.573 1.499 5.080 1.00 98.31 86 LEU A CA 1
ATOM 684 C C . LEU A 1 86 ? -7.307 0.218 5.876 1.00 98.31 86 LEU A C 1
ATOM 686 O O . LEU A 1 86 ? -6.157 -0.187 6.031 1.00 98.31 86 LEU A O 1
ATOM 690 N N . SER A 1 87 ? -8.359 -0.460 6.337 1.00 98.62 87 SER A N 1
ATOM 691 C CA . SER A 1 87 ? -8.219 -1.774 6.960 1.00 98.62 87 SER A CA 1
ATOM 692 C C . SER A 1 87 ? -7.551 -2.769 6.018 1.00 98.62 87 SER A C 1
ATOM 694 O O . SER A 1 87 ? -6.562 -3.393 6.397 1.00 98.62 87 SER A O 1
ATOM 696 N N . TYR A 1 88 ? -8.047 -2.903 4.783 1.00 98.81 88 TYR A N 1
ATOM 697 C CA . TYR A 1 88 ? -7.420 -3.789 3.805 1.00 98.81 88 TYR A CA 1
ATOM 698 C C . TYR A 1 88 ? -5.997 -3.361 3.457 1.00 98.81 88 TYR A C 1
ATOM 700 O O . TYR A 1 88 ? -5.152 -4.231 3.288 1.00 98.81 88 TYR A O 1
ATOM 708 N N . TYR A 1 89 ? -5.709 -2.062 3.413 1.00 98.56 89 TYR A N 1
ATOM 709 C CA . TYR A 1 89 ? -4.372 -1.540 3.139 1.00 98.56 89 TYR A CA 1
ATOM 710 C C . TYR A 1 89 ? -3.362 -1.975 4.206 1.00 98.56 89 TYR A C 1
ATOM 712 O O . TYR A 1 89 ? -2.310 -2.531 3.885 1.00 98.56 89 TYR A O 1
ATOM 720 N N . TYR A 1 90 ? -3.705 -1.828 5.488 1.00 98.38 90 TYR A N 1
ATOM 721 C CA . TYR A 1 90 ? -2.828 -2.266 6.574 1.00 98.38 90 TYR A CA 1
ATOM 722 C C . TYR A 1 90 ? -2.679 -3.785 6.656 1.00 98.38 90 TYR A C 1
ATOM 724 O O . TYR A 1 90 ? -1.579 -4.256 6.953 1.00 98.38 90 TYR A O 1
ATOM 732 N N . LEU A 1 91 ? -3.742 -4.542 6.358 1.00 98.44 91 LEU A N 1
ATOM 733 C CA . LEU A 1 91 ? -3.675 -6.001 6.229 1.00 98.44 91 LEU A CA 1
ATOM 734 C C . LEU A 1 91 ? -2.793 -6.423 5.053 1.00 98.44 91 LEU A C 1
ATOM 736 O O . LEU A 1 91 ? -2.031 -7.379 5.168 1.00 98.44 91 LEU A O 1
ATOM 740 N N . ALA A 1 92 ? -2.892 -5.724 3.923 1.00 98.06 92 ALA A N 1
ATOM 741 C CA . ALA A 1 92 ? -2.127 -6.036 2.729 1.00 98.06 92 ALA A CA 1
ATOM 742 C C . ALA A 1 92 ? -0.629 -5.928 3.004 1.00 98.06 92 ALA A C 1
ATOM 744 O O . ALA A 1 92 ? 0.089 -6.895 2.750 1.00 98.06 92 ALA A O 1
ATOM 745 N N . TRP A 1 93 ? -0.192 -4.815 3.603 1.00 97.31 93 TRP A N 1
ATOM 746 C CA . TRP A 1 93 ? 1.197 -4.621 4.019 1.00 97.31 93 TRP A CA 1
ATOM 747 C C . TRP A 1 93 ? 1.643 -5.636 5.064 1.00 97.31 93 TRP A C 1
ATOM 749 O O . TRP A 1 93 ? 2.699 -6.228 4.883 1.00 97.31 93 TRP A O 1
ATOM 759 N N . TYR A 1 94 ? 0.826 -5.930 6.081 1.00 97.25 94 TYR A N 1
ATOM 760 C CA . TYR A 1 94 ? 1.141 -6.999 7.034 1.00 97.25 94 TYR A CA 1
ATOM 761 C C . TYR A 1 94 ? 1.465 -8.320 6.312 1.00 97.25 94 TYR A C 1
ATOM 763 O O . TYR A 1 94 ? 2.513 -8.922 6.538 1.00 97.25 94 TYR A O 1
ATOM 771 N N . TYR A 1 95 ? 0.631 -8.723 5.350 1.00 97.31 95 TYR A N 1
ATOM 772 C CA . TYR A 1 95 ? 0.871 -9.942 4.575 1.00 97.31 95 TYR A CA 1
ATOM 773 C C . TYR A 1 95 ? 2.041 -9.852 3.584 1.00 97.31 95 TYR A C 1
ATOM 775 O O . TYR A 1 95 ? 2.588 -10.897 3.241 1.00 97.31 95 TYR A O 1
ATOM 783 N N . VAL A 1 96 ? 2.453 -8.655 3.139 1.00 95.00 96 VAL A N 1
ATOM 784 C CA . VAL A 1 96 ? 3.710 -8.495 2.379 1.00 95.00 96 VAL A CA 1
ATOM 785 C C . VAL A 1 96 ? 4.887 -8.948 3.231 1.00 95.00 96 VAL A C 1
ATOM 787 O O . VAL A 1 96 ? 5.689 -9.757 2.777 1.00 95.00 96 VAL A O 1
ATOM 790 N N . PHE A 1 97 ? 4.969 -8.462 4.470 1.00 93.56 97 PHE A N 1
ATOM 791 C CA . PHE A 1 97 ? 6.089 -8.766 5.360 1.00 93.56 97 PHE A CA 1
ATOM 792 C C . PHE A 1 97 ? 6.064 -10.203 5.892 1.00 93.56 97 PHE A C 1
ATOM 794 O O . PHE A 1 97 ? 7.119 -10.781 6.128 1.00 93.56 97 PHE A O 1
ATOM 801 N N . GLU A 1 98 ? 4.885 -10.818 5.989 1.00 94.81 98 GLU A N 1
ATOM 802 C CA . GLU A 1 98 ? 4.741 -12.261 6.245 1.00 94.81 98 GLU A CA 1
ATOM 803 C C . GLU A 1 98 ? 5.010 -13.130 5.000 1.00 94.81 98 GLU A C 1
ATOM 805 O O . GLU A 1 98 ? 4.860 -14.348 5.051 1.00 94.81 98 GLU A O 1
ATOM 810 N N . SER A 1 99 ? 5.376 -12.529 3.860 1.00 94.19 99 SER A N 1
ATOM 811 C CA . SER A 1 99 ? 5.586 -13.218 2.574 1.00 94.19 99 SER A CA 1
ATOM 812 C C . SER A 1 99 ? 4.356 -13.983 2.044 1.00 94.19 99 SER A C 1
ATOM 814 O O . SER A 1 99 ? 4.461 -14.800 1.128 1.00 94.19 99 SER A O 1
ATOM 816 N N . ASP A 1 100 ? 3.154 -13.697 2.558 1.00 96.31 100 ASP A N 1
ATOM 817 C CA . ASP A 1 100 ? 1.889 -14.252 2.060 1.00 96.31 100 ASP A CA 1
ATOM 818 C C . ASP A 1 100 ? 1.366 -13.381 0.908 1.00 96.31 100 ASP A C 1
ATOM 820 O O . ASP A 1 100 ? 0.388 -12.628 1.021 1.00 96.31 100 ASP A O 1
ATOM 824 N N . HIS A 1 101 ? 2.043 -13.479 -0.240 1.00 92.69 101 HIS A N 1
ATOM 825 C CA . HIS A 1 101 ? 1.712 -12.698 -1.435 1.00 92.69 101 HIS A CA 1
ATOM 826 C C . HIS A 1 101 ? 0.274 -12.932 -1.915 1.00 92.69 101 HIS A C 1
ATOM 828 O O . HIS A 1 101 ? -0.339 -12.023 -2.479 1.00 92.69 101 HIS A O 1
ATOM 834 N N . ALA A 1 102 ? -0.304 -14.111 -1.660 1.00 96.81 102 ALA A N 1
ATOM 835 C CA . ALA A 1 102 ? -1.678 -14.420 -2.039 1.00 96.81 102 ALA A CA 1
ATOM 836 C C . ALA A 1 102 ? -2.692 -13.611 -1.216 1.00 96.81 102 ALA A C 1
ATOM 838 O O . ALA A 1 102 ? -3.606 -13.007 -1.789 1.00 96.81 102 ALA A O 1
ATOM 839 N N . LYS A 1 103 ? -2.546 -13.565 0.118 1.00 97.75 103 LYS A N 1
ATOM 840 C CA . LYS A 1 103 ? -3.402 -12.714 0.962 1.00 97.75 103 LYS A CA 1
ATOM 841 C C . LYS A 1 103 ? -3.140 -11.238 0.714 1.00 97.75 103 LYS A C 1
ATOM 843 O O . LYS A 1 103 ? -4.105 -10.488 0.595 1.00 97.75 103 LYS A O 1
ATOM 848 N N . SER A 1 104 ? -1.878 -10.837 0.568 1.00 97.56 104 SER A N 1
ATOM 849 C CA . SER A 1 104 ? -1.533 -9.443 0.285 1.00 97.56 104 SER A CA 1
ATOM 850 C C . SER A 1 104 ? -2.172 -8.950 -1.019 1.00 97.56 104 SER A C 1
ATOM 852 O O . SER A 1 104 ? -2.882 -7.946 -1.018 1.00 97.56 104 SER A O 1
ATOM 854 N N . THR A 1 105 ? -2.050 -9.725 -2.105 1.00 98.25 105 THR A N 1
ATOM 855 C CA . THR A 1 105 ? -2.669 -9.411 -3.406 1.00 98.25 105 THR A CA 1
ATOM 856 C C . THR A 1 105 ? -4.186 -9.281 -3.293 1.00 98.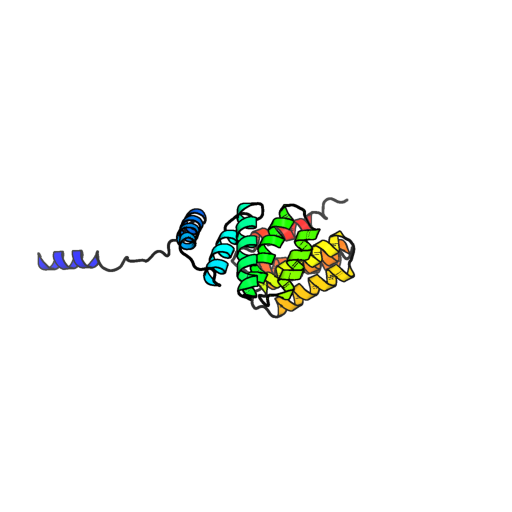25 105 THR A C 1
ATOM 858 O O . THR A 1 105 ? -4.758 -8.308 -3.783 1.00 98.25 105 THR A O 1
ATOM 861 N N . ARG A 1 106 ? -4.859 -10.224 -2.613 1.00 98.56 106 ARG A N 1
ATOM 862 C CA . ARG A 1 106 ? -6.314 -10.139 -2.393 1.00 98.56 106 ARG A CA 1
ATOM 863 C C . ARG A 1 106 ? -6.701 -8.889 -1.604 1.00 98.56 106 ARG A C 1
ATOM 865 O O . ARG A 1 106 ? -7.695 -8.253 -1.946 1.00 98.56 106 ARG A O 1
ATOM 872 N N . SER A 1 107 ? -5.927 -8.528 -0.585 1.00 98.56 107 SER A N 1
ATOM 873 C CA . SER A 1 107 ? -6.174 -7.328 0.215 1.00 98.56 107 SER A CA 1
ATOM 874 C C . SER A 1 107 ? -5.971 -6.049 -0.599 1.00 98.56 107 SER A C 1
ATOM 876 O O . SER A 1 107 ? -6.856 -5.202 -0.589 1.00 98.56 107 SER A O 1
ATOM 878 N N . PHE A 1 108 ? -4.894 -5.917 -1.382 1.00 98.56 108 PHE A N 1
ATOM 879 C CA . PHE A 1 108 ? -4.698 -4.747 -2.252 1.00 98.56 108 PHE A CA 1
ATOM 880 C C . PHE A 1 108 ? -5.759 -4.629 -3.352 1.00 98.56 108 PHE A C 1
ATOM 882 O O . PHE A 1 108 ? -6.211 -3.523 -3.643 1.00 98.56 108 PHE A O 1
ATOM 889 N N . LEU A 1 109 ? -6.233 -5.747 -3.915 1.00 98.62 109 LEU A N 1
ATOM 890 C CA . LEU A 1 109 ? -7.388 -5.728 -4.820 1.00 98.62 109 LEU A CA 1
ATOM 891 C C . LEU A 1 109 ? -8.641 -5.186 -4.124 1.00 98.62 109 LEU A C 1
ATOM 893 O O . LEU A 1 109 ? -9.399 -4.442 -4.739 1.00 98.62 109 LEU A O 1
ATOM 897 N N . LYS A 1 110 ? -8.835 -5.490 -2.835 1.00 98.62 110 LYS A N 1
ATOM 898 C CA . LYS A 1 110 ? -9.910 -4.874 -2.056 1.00 98.62 110 LYS A CA 1
ATOM 899 C C . LYS A 1 110 ? -9.676 -3.394 -1.809 1.00 98.62 110 LYS A C 1
ATOM 901 O O . LYS A 1 110 ? -10.618 -2.633 -1.955 1.00 98.62 110 LYS A O 1
ATOM 906 N N . VAL A 1 111 ? -8.460 -2.941 -1.516 1.00 98.56 111 VAL A N 1
ATOM 907 C CA . VAL A 1 111 ? -8.195 -1.501 -1.333 1.00 98.56 111 VAL A CA 1
ATOM 908 C C . VAL A 1 111 ? -8.715 -0.682 -2.518 1.00 98.56 111 VAL A C 1
ATOM 910 O O . VAL A 1 111 ? -9.475 0.266 -2.324 1.00 98.56 111 VAL A O 1
ATOM 913 N N . VAL A 1 112 ? -8.382 -1.097 -3.743 1.00 97.88 112 VAL A N 1
ATOM 914 C CA . VAL A 1 112 ? -8.730 -0.346 -4.960 1.00 97.88 112 VAL A CA 1
ATOM 915 C C . VAL A 1 112 ? -10.222 -0.400 -5.322 1.00 97.88 112 VAL A C 1
ATOM 917 O O . VAL A 1 112 ? -10.662 0.366 -6.173 1.00 97.88 112 VAL A O 1
ATOM 920 N N . GLU A 1 113 ? -11.012 -1.266 -4.676 1.00 97.69 113 GLU A N 1
ATOM 921 C CA . GLU A 1 113 ? -12.482 -1.278 -4.780 1.00 97.69 113 GLU A CA 1
ATOM 922 C C . GLU A 1 113 ? -13.147 -0.213 -3.882 1.00 97.69 113 GLU A C 1
ATOM 924 O O . GLU A 1 113 ? -14.291 0.164 -4.137 1.00 97.69 113 GLU A O 1
ATOM 929 N N . TYR A 1 114 ? -12.472 0.254 -2.821 1.00 97.69 114 TYR A N 1
ATOM 930 C CA . TYR A 1 114 ? -13.106 1.004 -1.723 1.00 97.69 114 TYR A CA 1
ATOM 931 C C . TYR A 1 114 ? -12.581 2.430 -1.505 1.00 97.69 114 TYR A C 1
ATOM 933 O O . TYR A 1 114 ? -13.150 3.142 -0.678 1.00 97.69 114 TYR A O 1
ATOM 941 N N . THR A 1 115 ? -11.532 2.873 -2.206 1.00 96.31 115 THR A N 1
ATOM 942 C CA . THR A 1 115 ? -10.969 4.224 -2.023 1.00 96.31 115 THR A CA 1
ATOM 943 C C . THR A 1 115 ? -10.692 4.947 -3.336 1.00 96.31 115 THR A C 1
ATOM 945 O O . THR A 1 115 ? -10.415 4.334 -4.363 1.00 96.31 115 THR A O 1
ATOM 948 N N . ASN A 1 116 ? -10.720 6.279 -3.264 1.00 95.44 116 ASN A N 1
ATOM 949 C CA . ASN A 1 116 ? -10.217 7.188 -4.294 1.00 95.44 116 ASN A CA 1
ATOM 950 C C . ASN A 1 116 ? -8.982 7.976 -3.818 1.00 95.44 116 ASN A C 1
ATOM 952 O O . ASN A 1 116 ? -8.567 8.923 -4.484 1.00 95.44 116 ASN A O 1
ATOM 956 N N . ASN A 1 117 ? -8.407 7.625 -2.661 1.00 95.69 117 ASN A N 1
ATOM 957 C CA . ASN A 1 117 ? -7.222 8.286 -2.127 1.00 95.69 117 ASN A CA 1
ATOM 958 C C . ASN A 1 117 ? -6.006 8.002 -3.038 1.00 95.69 117 ASN A C 1
ATOM 960 O O . ASN A 1 117 ? -5.612 6.839 -3.166 1.00 95.69 117 ASN A O 1
ATOM 964 N N . PRO A 1 118 ? -5.388 9.030 -3.656 1.00 96.12 118 PRO A N 1
ATOM 965 C CA . PRO A 1 118 ? -4.313 8.820 -4.621 1.00 96.12 118 PRO A CA 1
ATOM 966 C C . PRO A 1 118 ? -3.084 8.114 -4.047 1.00 96.12 118 PRO A C 1
ATOM 968 O O . PRO A 1 118 ? -2.514 7.270 -4.728 1.00 96.12 118 PRO A O 1
ATOM 971 N N . GLU A 1 119 ? -2.688 8.430 -2.813 1.00 93.94 119 GLU A N 1
ATOM 972 C CA . GLU A 1 119 ? -1.506 7.842 -2.174 1.00 93.94 119 GLU A CA 1
ATOM 973 C C . GLU A 1 119 ? -1.686 6.331 -1.994 1.00 93.94 119 GLU A C 1
ATOM 975 O O . GLU A 1 119 ? -0.886 5.532 -2.483 1.00 93.94 119 GLU A O 1
ATOM 980 N N . ILE A 1 120 ? -2.810 5.945 -1.384 1.00 96.56 120 ILE A N 1
ATOM 981 C CA . ILE A 1 120 ? -3.161 4.546 -1.126 1.00 96.56 120 ILE A CA 1
ATOM 982 C C . ILE A 1 120 ? -3.309 3.769 -2.440 1.00 96.56 120 ILE A C 1
ATOM 984 O O . ILE A 1 120 ? -2.851 2.627 -2.546 1.00 96.56 120 ILE A O 1
ATOM 988 N N . LEU A 1 121 ? -3.945 4.370 -3.450 1.00 98.25 121 LEU A N 1
ATOM 989 C CA . LEU A 1 121 ? -4.127 3.739 -4.757 1.00 98.25 121 LEU A CA 1
ATOM 990 C C . LEU A 1 121 ? -2.797 3.501 -5.471 1.00 98.25 121 LEU A C 1
ATOM 992 O O . LEU A 1 121 ? -2.608 2.425 -6.031 1.00 98.25 121 LEU A O 1
ATOM 996 N N . ILE A 1 122 ? -1.880 4.471 -5.449 1.00 98.25 122 ILE A N 1
ATOM 997 C CA . ILE A 1 122 ? -0.566 4.341 -6.091 1.00 98.25 122 ILE A CA 1
ATOM 998 C C . ILE A 1 122 ? 0.229 3.203 -5.460 1.00 98.25 122 ILE A C 1
ATOM 1000 O O . ILE A 1 122 ? 0.735 2.357 -6.195 1.00 98.25 122 ILE A O 1
ATOM 1004 N N . ASP A 1 123 ? 0.271 3.136 -4.131 1.00 96.62 123 ASP A N 1
ATOM 1005 C CA . ASP A 1 123 ? 0.984 2.071 -3.422 1.00 96.62 123 ASP A CA 1
ATOM 1006 C C . ASP A 1 123 ? 0.342 0.699 -3.696 1.00 96.62 123 ASP A C 1
ATOM 1008 O O . ASP A 1 123 ? 1.035 -0.282 -3.976 1.00 96.62 123 ASP A O 1
ATOM 1012 N N . SER A 1 124 ? -0.995 0.638 -3.719 1.00 98.44 124 SER A N 1
ATOM 1013 C CA . SER A 1 124 ? -1.737 -0.598 -4.004 1.00 98.44 124 SER A CA 1
ATOM 1014 C C . SER A 1 124 ? -1.523 -1.091 -5.437 1.00 98.44 124 SER A C 1
ATOM 1016 O O . SER A 1 124 ? -1.252 -2.270 -5.662 1.00 98.44 124 SER A O 1
ATOM 1018 N N . TYR A 1 125 ? -1.618 -0.198 -6.425 1.00 98.75 125 TYR A N 1
ATOM 1019 C CA . TYR A 1 125 ? -1.332 -0.525 -7.821 1.00 98.75 125 TYR A CA 1
ATOM 1020 C C . TYR A 1 125 ? 0.138 -0.890 -8.027 1.00 98.75 125 TYR A C 1
ATOM 1022 O O . TYR A 1 125 ? 0.428 -1.808 -8.791 1.00 98.75 125 TYR A O 1
ATOM 1030 N N . GLY A 1 126 ? 1.054 -0.228 -7.326 1.00 98.00 126 GLY A N 1
ATOM 1031 C CA . GLY A 1 126 ? 2.473 -0.548 -7.355 1.00 98.00 126 GLY A CA 1
ATOM 1032 C C . GLY A 1 126 ? 2.774 -1.960 -6.872 1.00 98.00 126 GLY A C 1
ATOM 1033 O O . GLY A 1 126 ? 3.446 -2.721 -7.566 1.00 98.00 126 GLY A O 1
ATOM 1034 N N . PHE A 1 127 ? 2.194 -2.362 -5.739 1.00 97.94 127 PHE A N 1
ATOM 1035 C CA . PHE A 1 127 ? 2.334 -3.736 -5.263 1.00 97.94 127 PHE A CA 1
ATOM 1036 C C . PHE A 1 127 ? 1.760 -4.753 -6.259 1.00 97.94 127 PHE A C 1
ATOM 1038 O O . PHE A 1 127 ? 2.408 -5.751 -6.575 1.00 97.94 127 PHE A O 1
ATOM 1045 N N . LEU A 1 128 ? 0.563 -4.487 -6.798 1.00 98.50 128 LEU A N 1
ATOM 1046 C CA . LEU A 1 128 ? -0.052 -5.355 -7.804 1.00 98.50 128 LEU A CA 1
ATOM 1047 C C . LEU A 1 128 ? 0.806 -5.451 -9.074 1.00 98.50 128 LEU A C 1
ATOM 1049 O O . LEU A 1 128 ? 0.920 -6.540 -9.637 1.00 98.50 128 LEU A O 1
ATOM 1053 N N . SER A 1 129 ? 1.439 -4.354 -9.497 1.00 98.38 129 SER A N 1
ATOM 1054 C CA . SER A 1 129 ? 2.414 -4.349 -10.591 1.00 98.38 129 SER A CA 1
ATOM 1055 C C . SER A 1 129 ? 3.580 -5.284 -10.287 1.00 98.38 129 SER A C 1
ATOM 1057 O O . SER A 1 129 ? 3.844 -6.203 -11.058 1.00 98.38 129 SER A O 1
ATOM 1059 N N . ASN A 1 130 ? 4.209 -5.121 -9.123 1.00 96.00 130 ASN A N 1
ATOM 1060 C CA . ASN A 1 130 ? 5.395 -5.884 -8.743 1.00 96.00 130 ASN A CA 1
ATOM 1061 C C . ASN A 1 130 ? 5.121 -7.387 -8.651 1.00 96.00 130 ASN A C 1
ATOM 1063 O O . ASN A 1 130 ? 5.881 -8.175 -9.208 1.00 96.00 130 ASN A O 1
ATOM 1067 N N . VAL A 1 131 ? 3.994 -7.800 -8.062 1.00 96.25 131 VAL A N 1
ATOM 1068 C CA . VAL A 1 131 ? 3.602 -9.221 -8.043 1.00 96.25 131 VAL A CA 1
ATOM 1069 C C . VAL A 1 131 ? 3.427 -9.777 -9.460 1.00 96.25 131 VAL A C 1
ATOM 1071 O O . VAL A 1 131 ? 3.833 -10.906 -9.732 1.00 96.25 131 VAL A O 1
ATOM 1074 N N . ASN A 1 132 ? 2.857 -8.998 -10.384 1.00 96.94 132 ASN A N 1
ATOM 1075 C CA . ASN A 1 132 ? 2.735 -9.423 -11.781 1.00 96.94 132 ASN A CA 1
ATOM 1076 C C . ASN A 1 132 ? 4.105 -9.477 -12.484 1.00 96.94 132 ASN A C 1
ATOM 1078 O O . ASN A 1 132 ? 4.343 -10.391 -13.272 1.00 96.94 132 ASN A O 1
ATOM 1082 N N . SER A 1 133 ? 5.018 -8.553 -12.176 1.00 95.06 133 SER A N 1
ATOM 1083 C CA . SER A 1 133 ? 6.396 -8.574 -12.677 1.00 95.06 133 SER A CA 1
ATOM 1084 C C . SER A 1 133 ? 7.141 -9.830 -12.224 1.00 95.06 133 SER A C 1
ATOM 1086 O O . SER A 1 133 ? 7.721 -10.535 -13.050 1.00 95.06 133 SER A O 1
ATOM 1088 N N . TRP A 1 134 ? 7.063 -10.168 -10.933 1.00 93.06 134 TRP A N 1
ATOM 1089 C CA . TRP A 1 134 ? 7.701 -11.361 -10.361 1.00 93.06 134 TRP A CA 1
ATOM 1090 C C . TRP A 1 134 ? 7.149 -12.660 -10.952 1.00 93.06 134 TRP A C 1
ATOM 1092 O O . TRP A 1 134 ? 7.905 -13.597 -11.204 1.00 93.06 134 TRP A O 1
ATOM 1102 N N . ASN A 1 135 ? 5.850 -12.689 -11.254 1.00 93.06 135 ASN A N 1
ATOM 1103 C CA . ASN A 1 135 ? 5.189 -13.819 -11.908 1.00 93.06 135 ASN A CA 1
ATOM 1104 C C . ASN A 1 135 ? 5.376 -13.852 -13.437 1.00 93.06 135 ASN A C 1
ATOM 1106 O O . ASN A 1 135 ? 4.774 -14.697 -14.098 1.00 93.06 135 ASN A O 1
ATOM 1110 N N . ARG A 1 136 ? 6.185 -12.949 -14.015 1.00 91.38 136 ARG A N 1
ATOM 1111 C CA . ARG A 1 136 ? 6.420 -12.818 -15.470 1.00 91.38 136 ARG A CA 1
ATOM 1112 C C . ARG A 1 136 ? 5.148 -12.579 -16.293 1.00 91.38 136 ARG A C 1
ATOM 1114 O O . ARG A 1 136 ? 5.097 -12.854 -17.488 1.00 91.38 136 ARG A O 1
ATOM 1121 N N . THR A 1 137 ? 4.115 -12.025 -15.668 1.00 95.50 137 THR A N 1
ATOM 1122 C CA . THR A 1 137 ? 2.890 -11.584 -16.340 1.00 95.50 137 THR A CA 1
ATOM 1123 C C . THR A 1 137 ? 3.034 -10.110 -16.718 1.00 95.50 137 THR A C 1
ATOM 1125 O O . THR A 1 137 ? 2.468 -9.233 -16.062 1.00 95.50 137 THR A O 1
ATOM 1128 N N . HIS A 1 138 ? 3.836 -9.830 -17.750 1.00 94.31 138 HIS A N 1
ATOM 1129 C CA . HIS A 1 138 ? 4.247 -8.466 -18.114 1.00 94.31 138 HIS A CA 1
ATOM 1130 C C . HIS A 1 138 ? 3.063 -7.543 -18.441 1.00 94.31 138 HIS A C 1
ATOM 1132 O O . HIS A 1 138 ? 3.006 -6.429 -17.925 1.00 94.31 138 HIS A O 1
ATOM 1138 N N . ASP A 1 139 ? 2.059 -8.023 -19.181 1.00 96.88 139 ASP A N 1
ATOM 1139 C CA . ASP A 1 139 ? 0.840 -7.246 -19.466 1.00 96.88 139 ASP A CA 1
ATOM 1140 C C . ASP A 1 139 ? 0.114 -6.822 -18.181 1.00 96.88 139 ASP A C 1
ATOM 1142 O O . ASP A 1 139 ? -0.380 -5.699 -18.058 1.00 96.88 139 ASP A O 1
ATOM 1146 N N . GLY A 1 140 ? 0.077 -7.718 -17.190 1.00 96.88 140 GLY A N 1
ATOM 1147 C CA . GLY A 1 140 ? -0.483 -7.444 -15.871 1.00 96.88 140 GLY A CA 1
ATOM 1148 C C . GLY A 1 140 ? 0.327 -6.398 -15.108 1.00 96.88 140 GLY A C 1
ATOM 1149 O O . GLY A 1 140 ? -0.260 -5.489 -14.518 1.00 96.88 140 GLY A O 1
ATOM 1150 N N . ALA A 1 141 ? 1.658 -6.482 -15.165 1.00 98.00 141 ALA A N 1
ATOM 1151 C CA . ALA A 1 141 ? 2.553 -5.516 -14.533 1.00 98.00 141 ALA A CA 1
ATOM 1152 C C . ALA A 1 141 ? 2.337 -4.112 -15.112 1.00 98.00 141 ALA A C 1
ATOM 1154 O O . ALA A 1 141 ? 1.970 -3.187 -14.385 1.00 98.00 141 ALA A O 1
ATOM 1155 N N . PHE A 1 142 ? 2.423 -3.972 -16.439 1.00 98.56 142 PHE A N 1
ATOM 1156 C CA . PHE A 1 142 ? 2.196 -2.693 -17.111 1.00 98.56 142 PHE A CA 1
ATOM 1157 C C . PHE A 1 142 ? 0.787 -2.152 -16.883 1.00 98.56 142 PHE A C 1
ATOM 1159 O O . PHE A 1 142 ? 0.622 -0.951 -16.671 1.00 98.56 142 PHE A O 1
ATOM 1166 N N . LYS A 1 143 ? -0.242 -3.008 -16.865 1.00 98.56 143 LYS A N 1
ATOM 1167 C CA . LYS A 1 143 ? -1.614 -2.585 -16.551 1.00 98.56 143 LYS A CA 1
ATOM 1168 C C . LYS A 1 143 ? -1.697 -1.892 -15.190 1.00 98.56 143 LYS A C 1
ATOM 1170 O O . LYS A 1 143 ? -2.343 -0.849 -15.081 1.00 98.56 143 LYS A O 1
ATOM 1175 N N . TRP A 1 144 ? -1.090 -2.464 -14.152 1.00 98.62 144 TRP A N 1
ATOM 1176 C CA . TRP A 1 144 ? -1.145 -1.890 -12.806 1.00 98.62 144 TRP A CA 1
ATOM 1177 C C . TRP A 1 144 ? -0.206 -0.691 -12.645 1.00 98.62 144 TRP A C 1
ATOM 1179 O O . TRP A 1 144 ? -0.641 0.336 -12.125 1.00 98.62 144 TRP A O 1
ATOM 1189 N N . ALA A 1 145 ? 1.017 -0.753 -13.176 1.00 98.56 145 ALA A N 1
ATOM 1190 C CA . ALA A 1 145 ? 1.941 0.381 -13.169 1.00 98.56 145 ALA A CA 1
ATOM 1191 C C . ALA A 1 145 ? 1.356 1.613 -13.887 1.00 98.56 145 ALA A C 1
ATOM 1193 O O . ALA A 1 145 ? 1.428 2.729 -13.373 1.00 98.56 145 ALA A O 1
ATOM 1194 N N . ASN A 1 146 ? 0.674 1.421 -15.022 1.00 98.62 146 ASN A N 1
ATOM 1195 C CA . ASN A 1 146 ? -0.000 2.513 -15.729 1.00 98.62 146 ASN A CA 1
ATOM 1196 C C . ASN A 1 146 ? -1.191 3.083 -14.945 1.00 98.62 146 ASN A C 1
ATOM 1198 O O . ASN A 1 146 ? -1.442 4.285 -15.005 1.00 98.62 146 ASN A O 1
ATOM 1202 N N . LYS A 1 147 ? -1.905 2.267 -14.156 1.00 98.62 147 LYS A N 1
ATOM 1203 C CA . LYS A 1 147 ? -2.934 2.782 -13.235 1.00 98.62 147 LYS A CA 1
ATOM 1204 C C . LYS A 1 147 ? -2.332 3.631 -12.113 1.00 98.62 147 LYS A C 1
ATOM 1206 O O . LYS A 1 147 ? -2.907 4.672 -11.785 1.00 98.62 147 LYS A O 1
ATOM 1211 N N . ALA A 1 148 ? -1.186 3.230 -11.554 1.00 98.50 148 ALA A N 1
ATOM 1212 C CA . ALA A 1 148 ? -0.439 4.063 -10.609 1.00 98.50 148 ALA A CA 1
ATOM 1213 C C . ALA A 1 148 ? -0.033 5.397 -11.256 1.00 98.50 148 ALA A C 1
ATOM 1215 O O . ALA A 1 148 ? -0.291 6.452 -10.680 1.00 98.50 148 ALA A O 1
ATOM 1216 N N . MET A 1 149 ? 0.499 5.368 -12.484 1.00 98.31 149 MET A N 1
ATOM 1217 C CA . MET A 1 149 ? 0.882 6.580 -13.216 1.00 98.31 149 MET A CA 1
ATOM 1218 C C . MET A 1 149 ? -0.306 7.506 -13.489 1.00 98.31 149 MET A C 1
ATOM 1220 O O . MET A 1 149 ? -0.266 8.669 -13.100 1.00 98.31 149 MET A O 1
ATOM 1224 N N . ALA A 1 150 ? -1.408 6.990 -14.036 1.00 98.38 150 ALA A N 1
ATOM 1225 C CA . ALA A 1 150 ? -2.611 7.787 -14.290 1.00 98.38 150 ALA A CA 1
ATOM 1226 C C . ALA A 1 150 ? -3.202 8.405 -13.005 1.00 98.38 150 ALA A C 1
ATOM 1228 O O . ALA A 1 150 ? -3.811 9.477 -13.039 1.00 98.38 150 ALA A O 1
ATOM 1229 N N . THR A 1 151 ? -3.032 7.738 -11.859 1.00 98.12 151 THR A N 1
ATOM 1230 C CA . THR A 1 151 ? -3.432 8.269 -10.545 1.00 98.12 151 THR A CA 1
ATOM 1231 C C . THR A 1 151 ? -2.478 9.374 -10.086 1.00 98.12 151 THR A C 1
ATOM 1233 O O . THR A 1 151 ? -2.922 10.426 -9.625 1.00 98.12 151 THR A O 1
ATOM 1236 N N . ALA A 1 152 ? -1.172 9.172 -10.259 1.00 97.12 152 ALA A N 1
ATOM 1237 C CA . ALA A 1 152 ? -0.138 10.143 -9.921 1.00 97.12 152 ALA A CA 1
ATOM 1238 C C . ALA A 1 152 ? -0.186 11.410 -10.791 1.00 97.12 152 ALA A C 1
ATOM 1240 O O . ALA A 1 152 ? 0.071 12.503 -10.289 1.00 97.12 152 ALA A O 1
ATOM 1241 N N . GLU A 1 153 ? -0.551 11.298 -12.069 1.00 95.81 153 GLU A N 1
ATOM 1242 C CA . GLU A 1 153 ? -0.716 12.436 -12.985 1.00 95.81 153 GLU A CA 1
ATOM 1243 C C . GLU A 1 153 ? -1.811 13.402 -12.536 1.00 95.81 153 GLU A C 1
ATOM 1245 O O . GLU A 1 153 ? -1.658 14.615 -12.674 1.00 95.81 153 GLU A O 1
ATOM 1250 N N . LYS A 1 154 ? -2.880 12.865 -11.941 1.00 95.31 154 LYS A N 1
ATOM 1251 C CA . LYS A 1 154 ? -3.980 13.641 -11.354 1.00 95.31 154 LYS A CA 1
ATOM 1252 C C . LYS A 1 154 ? -3.648 14.189 -9.966 1.00 95.31 154 LYS A C 1
ATOM 1254 O O . LYS A 1 154 ? -4.464 14.895 -9.378 1.00 95.31 154 LYS A O 1
ATOM 1259 N N . SER A 1 155 ? -2.486 13.840 -9.417 1.00 90.94 155 SER A N 1
ATOM 1260 C CA . SER A 1 155 ? -2.062 14.259 -8.091 1.00 90.94 155 SER A CA 1
ATOM 1261 C C . SER A 1 155 ? -1.099 15.444 -8.145 1.00 90.94 155 SER A C 1
ATOM 1263 O O . SER A 1 155 ? -0.230 15.530 -9.010 1.00 90.94 155 SER A O 1
ATOM 1265 N N . ASN A 1 156 ? -1.211 16.337 -7.160 1.00 87.56 156 ASN A N 1
ATOM 1266 C CA . ASN A 1 156 ? -0.342 17.509 -7.028 1.00 87.56 156 ASN A CA 1
ATOM 1267 C C . ASN A 1 156 ? 1.009 17.191 -6.366 1.00 87.56 156 ASN A C 1
ATOM 1269 O O . ASN A 1 156 ? 1.854 18.072 -6.237 1.00 87.56 156 ASN A O 1
ATOM 1273 N N . PHE A 1 157 ? 1.221 15.945 -5.935 1.00 89.75 157 PHE A N 1
ATOM 1274 C CA . PHE A 1 157 ? 2.430 15.539 -5.231 1.00 89.75 157 PHE A CA 1
ATOM 1275 C C . PHE A 1 157 ? 3.430 14.904 -6.200 1.00 89.75 157 PHE A C 1
ATOM 1277 O O . PHE A 1 157 ? 3.198 13.844 -6.776 1.00 89.75 157 PHE A O 1
ATOM 1284 N N . SER A 1 158 ? 4.592 15.528 -6.348 1.00 89.88 158 SER A N 1
ATOM 1285 C CA . SER A 1 158 ? 5.731 15.007 -7.120 1.00 89.88 158 SER A CA 1
ATOM 1286 C C . SER A 1 158 ? 6.214 13.641 -6.607 1.00 89.88 158 SER A C 1
ATOM 1288 O O . SER A 1 158 ? 6.603 12.798 -7.415 1.00 89.88 158 SER A O 1
ATOM 1290 N N . LEU A 1 159 ? 6.092 13.369 -5.300 1.00 90.88 159 LEU A N 1
ATOM 1291 C CA . LEU A 1 159 ? 6.368 12.051 -4.708 1.00 90.88 159 LEU A CA 1
ATOM 1292 C C . LEU A 1 159 ? 5.506 10.936 -5.324 1.00 90.88 159 LEU A C 1
ATOM 1294 O O . LEU A 1 159 ? 6.004 9.845 -5.589 1.00 90.88 159 LEU A O 1
ATOM 1298 N N . HIS A 1 160 ? 4.229 11.208 -5.600 1.00 94.50 160 HIS A N 1
ATOM 1299 C CA . HIS A 1 160 ? 3.332 10.242 -6.237 1.00 94.50 160 HIS A CA 1
ATOM 1300 C C . HIS A 1 160 ? 3.800 9.885 -7.648 1.00 94.50 160 HIS A C 1
ATOM 1302 O O . HIS A 1 160 ? 3.821 8.711 -8.018 1.00 94.50 160 HIS A O 1
ATOM 1308 N N . LYS A 1 161 ? 4.244 10.886 -8.414 1.00 95.38 161 LYS A N 1
ATOM 1309 C CA . LYS A 1 161 ? 4.818 10.670 -9.749 1.00 95.38 161 LYS A CA 1
ATOM 1310 C C . LYS A 1 161 ? 6.118 9.876 -9.671 1.00 95.38 161 LYS A C 1
ATOM 1312 O O . LYS A 1 161 ? 6.304 8.959 -10.463 1.00 95.38 161 LYS A O 1
ATOM 1317 N N . ALA A 1 162 ? 6.981 10.175 -8.697 1.00 94.50 162 ALA A N 1
ATOM 1318 C CA . ALA A 1 162 ? 8.209 9.417 -8.481 1.00 94.50 162 ALA A CA 1
ATOM 1319 C C . ALA A 1 162 ? 7.921 7.935 -8.191 1.00 94.50 162 ALA A C 1
ATOM 1321 O O . ALA A 1 162 ? 8.453 7.080 -8.892 1.00 94.50 162 ALA A O 1
ATOM 1322 N N . LYS A 1 163 ? 7.020 7.627 -7.245 1.00 95.12 163 LYS A N 1
ATOM 1323 C CA . LYS A 1 163 ? 6.588 6.245 -6.960 1.00 95.12 163 LYS A CA 1
ATOM 1324 C C . LYS A 1 163 ? 6.056 5.539 -8.213 1.00 95.12 163 LYS A C 1
ATOM 1326 O O . LYS A 1 163 ? 6.474 4.428 -8.516 1.00 95.12 163 LYS A O 1
ATOM 1331 N N . ALA A 1 164 ? 5.187 6.197 -8.982 1.00 97.62 164 ALA A N 1
ATOM 1332 C CA . ALA A 1 164 ? 4.647 5.619 -10.211 1.00 97.62 164 ALA A CA 1
ATOM 1333 C C . ALA A 1 164 ? 5.724 5.323 -11.269 1.00 97.62 164 ALA A C 1
ATOM 1335 O O . ALA A 1 164 ? 5.665 4.283 -11.926 1.00 97.62 164 ALA A O 1
ATOM 1336 N N . TYR A 1 165 ? 6.728 6.196 -11.414 1.00 97.69 165 TYR A N 1
ATOM 1337 C CA . TYR A 1 165 ? 7.878 5.922 -12.277 1.00 97.69 165 TYR A CA 1
ATOM 1338 C C . TYR A 1 165 ? 8.689 4.717 -11.802 1.00 97.69 165 TYR A C 1
ATOM 1340 O O . TYR A 1 165 ? 9.142 3.947 -12.638 1.00 97.69 165 TYR A O 1
ATOM 1348 N N . ILE A 1 166 ? 8.838 4.513 -10.492 1.00 96.50 166 ILE A N 1
ATOM 1349 C CA . ILE A 1 166 ? 9.534 3.336 -9.951 1.00 96.50 166 ILE A CA 1
ATOM 1350 C C . ILE A 1 166 ? 8.789 2.057 -10.325 1.00 96.50 166 ILE A C 1
ATOM 1352 O O . ILE A 1 166 ? 9.406 1.137 -10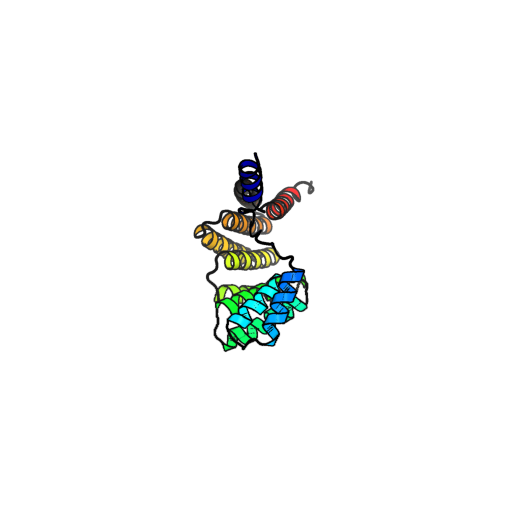.849 1.00 96.50 166 ILE A O 1
ATOM 1356 N N . TYR A 1 167 ? 7.464 2.021 -10.157 1.00 97.75 167 TYR A N 1
ATOM 1357 C CA . TYR A 1 167 ? 6.668 0.843 -10.521 1.00 97.75 167 TYR A CA 1
ATOM 1358 C C . TYR A 1 167 ? 6.685 0.544 -12.025 1.00 97.75 167 TYR A C 1
ATOM 1360 O O . TYR A 1 167 ? 6.715 -0.623 -12.415 1.00 97.75 167 TYR A O 1
ATOM 1368 N N . LEU A 1 168 ? 6.688 1.576 -12.878 1.00 98.06 168 LEU A N 1
ATOM 1369 C CA . LEU A 1 168 ? 6.894 1.396 -14.319 1.00 98.06 168 LEU A CA 1
ATOM 1370 C C . LEU A 1 168 ? 8.307 0.903 -14.632 1.00 98.06 168 LEU A C 1
ATOM 1372 O O . LEU A 1 168 ? 8.459 -0.002 -15.446 1.00 98.06 168 LEU A O 1
ATOM 1376 N N . GLY A 1 169 ? 9.323 1.463 -13.973 1.00 96.62 169 GLY A N 1
ATOM 1377 C CA . GLY A 1 169 ? 10.709 1.026 -14.112 1.00 96.62 169 GLY A CA 1
ATOM 1378 C C . GLY A 1 169 ? 10.877 -0.446 -13.747 1.00 96.62 169 GLY A C 1
ATOM 1379 O O . GLY A 1 169 ? 11.460 -1.198 -14.519 1.00 96.62 169 GLY A O 1
ATOM 1380 N N . ASP A 1 170 ? 10.270 -0.885 -12.642 1.00 95.31 170 ASP A N 1
ATOM 1381 C CA . ASP A 1 170 ? 10.262 -2.290 -12.231 1.00 95.31 170 ASP A CA 1
ATOM 1382 C C . ASP A 1 170 ? 9.555 -3.175 -13.268 1.00 95.31 170 ASP A C 1
ATOM 1384 O O . ASP A 1 170 ? 10.081 -4.225 -13.634 1.00 95.31 170 ASP A O 1
ATOM 1388 N N . ALA A 1 171 ? 8.400 -2.755 -13.797 1.00 97.56 171 ALA A N 1
A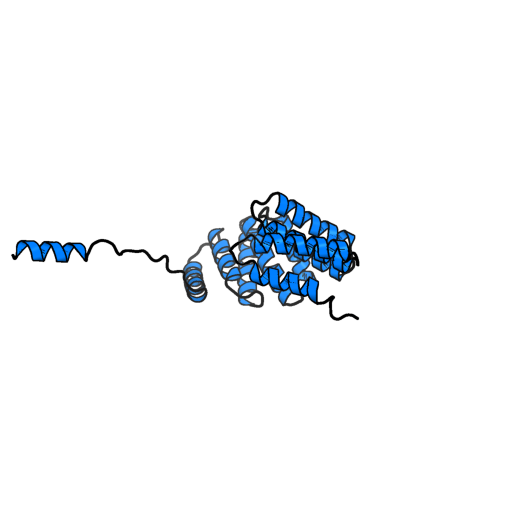TOM 1389 C CA . ALA A 1 171 ? 7.708 -3.495 -14.856 1.00 97.56 171 ALA A CA 1
ATOM 1390 C C . ALA A 1 171 ? 8.579 -3.662 -16.117 1.00 97.56 171 ALA A C 1
ATOM 1392 O O . ALA A 1 171 ? 8.698 -4.777 -16.630 1.00 97.56 171 ALA A O 1
ATOM 1393 N N . TYR A 1 172 ? 9.240 -2.590 -16.567 1.00 97.38 172 TYR A N 1
ATOM 1394 C CA . TYR A 1 172 ? 10.184 -2.629 -17.688 1.00 97.38 172 TYR A CA 1
ATOM 1395 C C . TYR A 1 172 ? 11.396 -3.522 -17.400 1.00 97.38 172 TYR A C 1
ATOM 1397 O O . TYR A 1 172 ? 11.741 -4.372 -18.223 1.00 97.38 172 TYR A O 1
ATOM 1405 N N . ARG A 1 173 ? 11.992 -3.403 -16.207 1.00 95.19 173 ARG A N 1
ATOM 1406 C CA . ARG A 1 173 ? 13.158 -4.193 -15.785 1.00 95.19 173 ARG A CA 1
ATOM 1407 C C . ARG A 1 173 ? 12.860 -5.689 -15.828 1.00 95.19 173 ARG A C 1
ATOM 1409 O O . ARG A 1 173 ? 13.597 -6.445 -16.456 1.00 95.19 173 ARG A O 1
ATOM 1416 N N . TYR A 1 174 ? 11.748 -6.121 -15.230 1.00 94.50 174 TYR A N 1
ATOM 1417 C CA . TYR A 1 174 ? 11.348 -7.533 -15.252 1.00 94.50 174 TYR A CA 1
ATOM 1418 C C . TYR A 1 174 ? 10.920 -8.021 -16.644 1.00 94.50 174 TYR A C 1
ATOM 1420 O O . TYR A 1 174 ? 10.971 -9.223 -16.893 1.00 94.50 174 TYR A O 1
ATOM 1428 N N . ALA A 1 175 ? 10.533 -7.121 -17.554 1.00 96.06 175 ALA A N 1
ATOM 1429 C CA . ALA A 1 175 ? 10.276 -7.427 -18.963 1.00 96.06 175 ALA A CA 1
ATOM 1430 C C . ALA A 1 175 ? 11.548 -7.448 -19.840 1.00 96.06 175 ALA A C 1
ATOM 1432 O O . ALA A 1 175 ? 11.448 -7.684 -21.043 1.00 96.06 175 ALA A O 1
ATOM 1433 N N . GLY A 1 176 ? 12.734 -7.198 -19.271 1.00 94.19 176 GLY A N 1
ATOM 1434 C CA . GLY A 1 176 ? 14.003 -7.139 -20.009 1.00 94.19 176 GLY A CA 1
ATOM 1435 C C . GLY A 1 176 ? 14.219 -5.846 -20.807 1.00 94.19 176 GLY A C 1
ATOM 1436 O O . GLY A 1 176 ? 15.166 -5.759 -21.584 1.00 94.19 176 GLY A O 1
ATOM 1437 N N . GLN A 1 177 ? 13.366 -4.836 -20.616 1.00 96.31 177 GLN A N 1
ATOM 1438 C CA . GLN A 1 177 ? 13.403 -3.539 -21.303 1.00 96.31 177 GLN A CA 1
ATOM 1439 C C . GLN A 1 177 ? 14.238 -2.544 -20.487 1.00 96.31 177 GLN A C 1
ATOM 1441 O O . GLN A 1 177 ? 13.732 -1.695 -19.750 1.00 96.31 177 GLN A O 1
ATOM 1446 N N . ARG A 1 178 ? 15.557 -2.747 -20.529 1.00 92.56 178 ARG A N 1
ATOM 1447 C CA . ARG A 1 178 ? 16.514 -2.093 -19.624 1.00 92.56 178 ARG A CA 1
ATOM 1448 C C . ARG A 1 178 ? 16.619 -0.582 -19.844 1.00 92.56 178 ARG A C 1
ATOM 1450 O O . ARG A 1 178 ? 16.725 0.173 -18.877 1.00 92.56 178 ARG A O 1
ATOM 1457 N N . GLU A 1 179 ? 16.592 -0.128 -21.094 1.00 94.12 179 GLU A N 1
ATOM 1458 C CA . GLU A 1 179 ? 16.707 1.300 -21.417 1.00 94.12 179 GLU A CA 1
ATOM 1459 C C . GLU A 1 179 ? 15.498 2.084 -20.890 1.00 94.12 179 GLU A C 1
ATOM 1461 O O . GLU A 1 179 ? 15.645 3.129 -20.248 1.00 94.12 179 GLU A O 1
ATOM 1466 N N . GLU A 1 180 ? 14.300 1.536 -21.075 1.00 97.00 180 GLU A N 1
ATOM 1467 C CA . GLU A 1 180 ? 13.039 2.095 -20.602 1.00 97.00 180 GLU A CA 1
ATOM 1468 C C . GLU A 1 180 ? 12.958 2.098 -19.072 1.00 97.00 180 GLU A C 1
ATOM 1470 O O . GLU A 1 180 ? 12.518 3.093 -18.478 1.00 97.00 180 GLU A O 1
ATOM 1475 N N . ALA A 1 181 ? 13.429 1.023 -18.430 1.00 96.00 181 ALA A N 1
ATOM 1476 C CA . ALA A 1 181 ? 13.512 0.926 -16.976 1.00 96.00 181 ALA A CA 1
ATOM 1477 C C . ALA A 1 181 ? 14.382 2.046 -16.394 1.00 96.00 181 ALA A C 1
ATOM 1479 O O . ALA A 1 181 ? 13.922 2.826 -15.554 1.00 96.00 181 ALA A O 1
ATOM 1480 N N . ASN A 1 182 ? 15.601 2.200 -16.919 1.00 91.94 182 ASN A N 1
ATOM 1481 C CA . ASN A 1 182 ? 16.525 3.253 -16.506 1.00 91.94 182 ASN A CA 1
ATOM 1482 C C . ASN A 1 182 ? 15.951 4.650 -16.764 1.00 91.94 182 ASN A C 1
ATOM 1484 O O . ASN A 1 182 ? 16.005 5.515 -15.886 1.00 91.94 182 ASN A O 1
ATOM 1488 N N . GLY A 1 183 ? 15.311 4.865 -17.917 1.00 95.75 183 GLY A N 1
ATOM 1489 C CA . GLY A 1 183 ? 14.601 6.110 -18.211 1.00 95.75 183 GLY A CA 1
ATOM 1490 C C . GLY A 1 183 ? 13.528 6.454 -17.168 1.00 95.75 183 GLY A C 1
ATOM 1491 O O . GLY A 1 183 ? 13.372 7.624 -16.801 1.00 95.75 183 GLY A O 1
ATOM 1492 N N . CYS A 1 184 ? 12.810 5.454 -16.650 1.00 97.44 184 CYS A N 1
ATOM 1493 C CA . CYS A 1 184 ? 11.832 5.640 -15.578 1.00 97.44 184 CYS A CA 1
ATOM 1494 C C . CYS A 1 184 ? 12.502 5.957 -14.232 1.00 97.44 184 CYS A C 1
ATOM 1496 O O . CYS A 1 184 ? 12.131 6.940 -13.584 1.00 97.44 184 CYS A O 1
ATOM 1498 N N . TYR A 1 185 ? 13.522 5.195 -13.835 1.00 95.00 185 TYR A N 1
ATOM 1499 C CA . TYR A 1 185 ? 14.251 5.423 -12.585 1.00 95.00 185 TYR A CA 1
ATOM 1500 C C . TYR A 1 185 ? 14.918 6.806 -12.539 1.00 95.00 185 TYR A C 1
ATOM 1502 O O . TYR A 1 185 ? 14.815 7.503 -11.527 1.00 95.00 185 TYR A O 1
ATOM 1510 N N . PHE A 1 186 ? 15.495 7.283 -13.647 1.00 93.44 186 PHE A N 1
ATOM 1511 C CA . PHE A 1 186 ? 16.050 8.639 -13.722 1.00 93.44 186 PHE A CA 1
ATOM 1512 C C . PHE A 1 186 ? 14.992 9.729 -13.519 1.00 93.44 186 PHE A C 1
ATOM 1514 O O . PHE A 1 186 ? 15.242 10.708 -12.807 1.00 93.44 186 PHE A O 1
ATOM 1521 N N . LYS A 1 187 ? 13.793 9.564 -14.093 1.00 94.75 187 LYS A N 1
ATOM 1522 C CA . LYS A 1 187 ? 12.673 10.491 -13.858 1.00 94.75 187 LYS A CA 1
ATOM 1523 C C . LYS A 1 187 ? 12.248 10.487 -12.388 1.00 94.75 187 LYS A C 1
ATOM 1525 O O . LYS A 1 187 ? 12.017 11.561 -11.832 1.00 94.75 187 LYS A O 1
ATOM 1530 N N . ALA A 1 188 ? 12.199 9.315 -11.747 1.00 93.69 188 ALA A N 1
ATOM 1531 C CA . ALA A 1 188 ? 11.904 9.202 -10.319 1.00 93.69 188 ALA A CA 1
ATOM 1532 C C . ALA A 1 188 ? 12.958 9.913 -9.454 1.00 93.69 188 ALA A C 1
ATOM 1534 O O . ALA A 1 188 ? 12.598 10.738 -8.615 1.00 93.69 188 ALA A O 1
ATOM 1535 N N . ILE A 1 189 ? 14.251 9.667 -9.702 1.00 90.75 189 ILE A N 1
ATOM 1536 C CA . ILE A 1 189 ? 15.369 10.311 -8.989 1.00 90.75 189 ILE A CA 1
ATOM 1537 C C . ILE A 1 189 ? 15.283 11.833 -9.098 1.00 90.75 189 ILE A C 1
ATOM 1539 O O . ILE A 1 189 ? 15.415 12.529 -8.090 1.00 90.75 189 ILE A O 1
ATOM 1543 N N . LYS A 1 190 ? 15.050 12.360 -10.308 1.00 91.06 190 LYS A N 1
ATOM 1544 C CA . LYS A 1 190 ? 14.940 13.806 -10.531 1.00 91.06 190 LYS A CA 1
ATOM 1545 C C . LYS A 1 190 ? 13.837 14.418 -9.663 1.00 91.06 190 LYS A C 1
ATOM 1547 O O . LYS A 1 190 ? 14.098 15.367 -8.932 1.00 91.06 190 LYS A O 1
ATOM 1552 N N . LEU A 1 191 ? 12.646 13.819 -9.682 1.00 90.75 191 LEU A N 1
ATOM 1553 C CA . LEU A 1 191 ? 11.506 14.275 -8.882 1.00 90.75 191 LEU A CA 1
ATOM 1554 C C . LEU A 1 191 ? 11.764 14.177 -7.372 1.00 90.75 191 LEU A C 1
ATOM 1556 O O . LEU A 1 191 ? 11.287 15.018 -6.616 1.00 90.75 191 LEU A O 1
ATOM 1560 N N . LEU A 1 192 ? 12.499 13.161 -6.912 1.00 88.19 192 LEU A N 1
ATOM 1561 C CA . LEU A 1 192 ? 12.815 12.997 -5.490 1.00 88.19 192 LEU A CA 1
ATOM 1562 C C . LEU A 1 192 ? 13.841 14.017 -4.998 1.00 88.19 192 LEU A C 1
ATOM 1564 O O . LEU A 1 192 ? 13.707 14.501 -3.881 1.00 88.19 192 LEU A O 1
ATOM 1568 N N . ARG A 1 193 ? 14.825 14.379 -5.829 1.00 84.44 193 ARG A N 1
ATOM 1569 C CA . ARG A 1 193 ? 15.840 15.391 -5.494 1.00 84.44 193 ARG A CA 1
ATOM 1570 C C . ARG A 1 193 ? 15.283 16.813 -5.448 1.00 84.44 193 ARG A C 1
ATOM 1572 O O . ARG A 1 193 ? 15.802 17.636 -4.709 1.00 84.44 193 ARG A O 1
ATOM 1579 N N . GLU A 1 194 ? 14.248 17.103 -6.232 1.00 80.94 194 GLU A N 1
ATOM 1580 C CA . GLU A 1 194 ? 13.589 18.417 -6.256 1.00 80.94 194 GLU A CA 1
ATOM 1581 C C . GLU A 1 194 ? 12.691 18.664 -5.020 1.00 80.94 194 GLU A C 1
ATOM 1583 O O . GLU A 1 194 ? 12.226 19.784 -4.820 1.00 80.94 194 GLU A O 1
ATOM 1588 N N . ASN A 1 195 ? 12.452 17.651 -4.171 1.00 67.75 195 ASN A N 1
ATOM 1589 C CA . ASN A 1 195 ? 11.649 17.773 -2.950 1.00 67.75 195 ASN A CA 1
ATOM 1590 C C . ASN A 1 195 ? 12.510 17.723 -1.671 1.00 67.75 195 ASN A C 1
ATOM 1592 O O . ASN A 1 195 ? 13.072 16.685 -1.340 1.00 67.75 195 ASN A O 1
ATOM 1596 N N . ASP A 1 196 ? 12.492 18.789 -0.866 1.00 53.28 196 ASP A N 1
ATOM 1597 C CA . ASP A 1 196 ? 13.212 18.926 0.423 1.00 53.28 196 ASP A CA 1
ATOM 1598 C C . ASP A 1 196 ? 12.690 18.035 1.593 1.00 53.28 196 ASP A C 1
ATOM 1600 O O . ASP A 1 196 ? 12.982 18.285 2.765 1.00 53.28 196 ASP A O 1
ATOM 1604 N N . ARG A 1 197 ? 11.876 16.997 1.339 1.00 60.50 197 ARG A N 1
ATOM 1605 C CA . ARG A 1 197 ? 11.283 16.102 2.368 1.00 60.50 197 ARG A CA 1
ATOM 1606 C C . ARG A 1 197 ? 11.177 14.648 1.882 1.00 60.50 197 ARG A C 1
ATOM 1608 O O . ARG A 1 197 ? 11.195 14.427 0.678 1.00 60.50 197 ARG A O 1
ATOM 1615 N N . PRO A 1 198 ? 11.035 13.663 2.802 1.00 54.00 198 PRO A N 1
ATOM 1616 C CA . PRO A 1 198 ? 11.917 12.498 2.880 1.00 54.00 198 PRO A CA 1
ATOM 1617 C C . PRO A 1 198 ? 11.803 11.584 1.643 1.00 54.00 198 PRO A C 1
ATOM 1619 O O . PRO A 1 198 ? 11.167 10.535 1.679 1.00 54.00 198 PRO A O 1
ATOM 1622 N N . GLY A 1 199 ? 12.444 11.974 0.543 1.00 58.28 199 GLY A N 1
ATOM 1623 C CA . GLY A 1 199 ? 12.677 11.114 -0.611 1.00 58.28 199 GLY A CA 1
ATOM 1624 C C . GLY A 1 199 ? 13.885 10.203 -0.422 1.00 58.28 199 GLY A C 1
ATOM 1625 O O . GLY A 1 199 ? 14.116 9.359 -1.270 1.00 58.28 199 GLY A O 1
ATOM 1626 N N . ASN A 1 200 ? 14.651 10.351 0.666 1.00 62.66 200 ASN A N 1
ATOM 1627 C CA . ASN A 1 200 ? 15.975 9.739 0.818 1.00 62.66 200 ASN A CA 1
ATOM 1628 C C . ASN A 1 200 ? 15.951 8.204 0.815 1.00 62.66 200 ASN A C 1
ATOM 1630 O O . ASN A 1 200 ? 16.788 7.603 0.155 1.00 62.66 200 ASN A O 1
ATOM 1634 N N . SER A 1 201 ? 14.981 7.571 1.484 1.00 67.62 201 SER A N 1
ATOM 1635 C CA . SER A 1 201 ? 14.852 6.105 1.476 1.00 67.62 201 SER A CA 1
ATOM 1636 C C . SER A 1 201 ? 14.394 5.577 0.117 1.00 67.62 201 SER A C 1
ATOM 1638 O O . SER A 1 201 ? 14.905 4.575 -0.370 1.00 67.62 201 SER A O 1
ATOM 1640 N N . LEU A 1 202 ? 13.459 6.272 -0.535 1.00 72.12 202 LEU A N 1
ATOM 1641 C CA . LEU A 1 202 ? 13.013 5.899 -1.874 1.00 72.12 202 LEU A CA 1
ATOM 1642 C C . LEU A 1 202 ? 14.128 6.112 -2.902 1.00 72.12 202 LEU A C 1
ATOM 1644 O O . LEU A 1 202 ? 14.311 5.300 -3.796 1.00 72.12 202 LEU A O 1
ATOM 1648 N N . LEU A 1 203 ? 14.904 7.179 -2.742 1.00 76.81 203 LEU A N 1
ATOM 1649 C CA . LEU A 1 203 ? 16.059 7.494 -3.563 1.00 76.81 203 LEU A CA 1
ATOM 1650 C C . LEU A 1 203 ? 17.137 6.406 -3.435 1.00 76.81 203 LEU A C 1
ATOM 1652 O O . LEU A 1 203 ? 17.682 5.988 -4.450 1.00 76.81 203 LEU A O 1
ATOM 1656 N N . GLU A 1 204 ? 17.396 5.913 -2.221 1.00 73.31 204 GLU A N 1
ATOM 1657 C CA . GLU A 1 204 ? 18.297 4.781 -1.969 1.00 73.31 204 GLU A CA 1
ATOM 1658 C C . GLU A 1 204 ? 17.821 3.500 -2.669 1.00 73.31 204 GLU A C 1
ATOM 1660 O O . GLU A 1 204 ? 18.604 2.865 -3.371 1.00 73.31 204 GLU A O 1
ATOM 1665 N N . ILE A 1 205 ? 16.526 3.175 -2.575 1.00 75.25 205 ILE A N 1
ATOM 1666 C CA . ILE A 1 205 ? 15.933 2.026 -3.281 1.00 75.25 205 ILE A CA 1
ATOM 1667 C C . ILE A 1 205 ? 16.116 2.158 -4.797 1.00 75.25 205 ILE A C 1
ATOM 1669 O O . ILE A 1 205 ? 16.547 1.210 -5.452 1.00 75.25 205 ILE A O 1
ATOM 1673 N N . VAL A 1 206 ? 15.835 3.336 -5.366 1.00 78.19 206 VAL A N 1
ATOM 1674 C CA . VAL A 1 206 ? 16.011 3.545 -6.810 1.00 78.19 206 VAL A CA 1
ATOM 1675 C C . VAL A 1 206 ? 17.477 3.419 -7.207 1.00 78.19 206 VAL A C 1
ATOM 1677 O O . VAL A 1 206 ? 17.765 2.807 -8.231 1.00 78.19 206 VAL A O 1
ATOM 1680 N N . TYR A 1 207 ? 18.413 3.922 -6.396 1.00 76.62 207 TYR A N 1
ATOM 1681 C CA . TYR A 1 207 ? 19.831 3.722 -6.679 1.00 76.62 207 TYR A CA 1
ATOM 1682 C C . TYR A 1 207 ? 20.223 2.250 -6.670 1.00 76.62 207 TYR A C 1
ATOM 1684 O O . TYR A 1 207 ? 20.916 1.834 -7.592 1.00 76.62 207 TYR A O 1
ATOM 1692 N N . LEU A 1 208 ? 19.762 1.452 -5.703 1.00 75.38 208 LEU A N 1
ATOM 1693 C CA . LEU A 1 208 ? 20.025 0.009 -5.693 1.00 75.38 208 LEU A CA 1
ATOM 1694 C C . LEU A 1 208 ? 19.514 -0.657 -6.974 1.00 75.38 208 LEU A C 1
ATOM 1696 O O . LEU A 1 208 ? 20.265 -1.384 -7.615 1.00 75.38 208 LEU A O 1
ATOM 1700 N N . HIS A 1 209 ? 18.299 -0.319 -7.415 1.00 76.75 209 HIS A N 1
ATOM 1701 C CA . HIS A 1 209 ? 17.741 -0.855 -8.661 1.00 76.75 209 HIS A CA 1
ATOM 1702 C C . HIS A 1 209 ? 18.572 -0.461 -9.896 1.00 76.75 209 HIS A C 1
ATOM 1704 O O . HIS A 1 209 ? 18.637 -1.233 -10.847 1.00 76.75 209 HIS A O 1
ATOM 1710 N N . THR A 1 210 ? 19.230 0.706 -9.878 1.00 72.31 210 THR A N 1
ATOM 1711 C CA . THR A 1 210 ? 20.156 1.130 -10.947 1.00 72.31 210 THR A CA 1
ATOM 1712 C C . THR A 1 210 ? 21.586 0.582 -10.808 1.00 72.31 210 THR A C 1
ATOM 1714 O O . THR A 1 210 ? 22.291 0.493 -11.808 1.00 72.31 210 THR A O 1
ATOM 1717 N N . LEU A 1 211 ? 22.039 0.242 -9.591 1.00 59.12 211 LEU A N 1
ATOM 1718 C CA . LEU A 1 211 ? 23.426 -0.145 -9.274 1.00 59.12 211 LEU A CA 1
ATOM 1719 C C . LEU A 1 211 ? 23.647 -1.661 -9.212 1.00 59.12 211 LEU A C 1
ATOM 1721 O O . LEU A 1 211 ? 24.749 -2.109 -9.520 1.00 59.12 211 LEU A O 1
ATOM 1725 N N . GLU A 1 212 ? 22.631 -2.461 -8.861 1.00 54.56 212 GLU A N 1
ATOM 1726 C CA . GLU A 1 212 ? 22.702 -3.936 -8.917 1.00 54.56 212 GLU A CA 1
ATOM 1727 C C . GLU A 1 212 ? 23.018 -4.455 -10.333 1.00 54.56 212 GLU A C 1
ATOM 1729 O O . GLU A 1 212 ? 23.439 -5.595 -10.502 1.00 54.56 212 GLU A O 1
ATOM 1734 N N . GLU A 1 213 ? 22.906 -3.605 -11.354 1.00 50.50 213 GLU A N 1
ATOM 1735 C CA . GLU A 1 213 ? 23.288 -3.917 -12.729 1.00 50.50 213 GLU A CA 1
ATOM 1736 C C . GLU A 1 213 ? 24.748 -3.560 -13.093 1.00 50.50 213 GLU A C 1
ATOM 1738 O O . GLU A 1 213 ? 25.123 -3.668 -14.261 1.00 50.50 213 GLU A O 1
ATOM 1743 N N . GLY A 1 214 ? 25.561 -3.110 -12.128 1.00 38.84 214 GLY A N 1
ATOM 1744 C CA . GLY A 1 214 ? 26.989 -2.804 -12.304 1.00 38.84 214 GLY A CA 1
ATOM 1745 C C . GLY A 1 214 ? 27.952 -3.914 -11.857 1.00 38.84 214 GLY A C 1
ATOM 1746 O O . GLY A 1 214 ? 29.159 -3.698 -11.877 1.00 38.84 214 GLY A O 1
ATOM 1747 N N . VAL A 1 215 ? 27.443 -5.072 -11.413 1.00 32.31 215 VAL A N 1
ATOM 1748 C CA . VAL A 1 215 ? 28.257 -6.204 -10.902 1.00 32.31 215 VAL A CA 1
ATOM 1749 C C . VAL A 1 215 ? 27.944 -7.520 -11.632 1.00 32.31 215 VAL A C 1
ATOM 1751 O O . VAL A 1 215 ? 28.249 -8.604 -11.147 1.00 32.31 215 VAL A O 1
ATOM 1754 N N . ALA A 1 216 ? 27.325 -7.436 -12.808 1.00 34.03 216 ALA A N 1
ATOM 1755 C CA . ALA A 1 216 ? 27.113 -8.577 -13.690 1.00 34.03 216 ALA A CA 1
ATOM 1756 C C . ALA A 1 216 ? 27.886 -8.369 -15.000 1.00 34.03 216 ALA A C 1
ATOM 1758 O O . ALA A 1 216 ? 27.273 -8.209 -16.050 1.00 34.03 216 ALA A O 1
ATOM 1759 N N . ASP A 1 217 ? 29.217 -8.351 -14.890 1.00 32.38 217 ASP A N 1
ATOM 1760 C CA . ASP A 1 217 ? 30.161 -8.633 -15.980 1.00 32.38 217 ASP A CA 1
ATOM 1761 C C . ASP A 1 217 ? 31.010 -9.854 -15.589 1.00 32.38 217 ASP A C 1
ATOM 1763 O O . ASP A 1 217 ? 31.494 -9.888 -14.430 1.00 32.38 217 ASP A O 1
#

Secondary structure (DSSP, 8-state):
-HHHHHHHHHTTSS-----------HHHHHHHHHHHGGG--SSHHHHHHHHHHHHHS-TT-HHHHHHHHHHHHHHHHTT-HHHHHHHHHHHHHHHHHTT-HHHHHHHHHHHHHH---HHHHHHHHHHHHHHHHHTT-HHHHHHHHHHHHHHHHT-S-HHHHHHHHHHHHHHHHHTT-HHHHHHHHHHHHHHHHT-SSS-HHHHHHHHHHHHGGGS--

pLDDT: mean 85.97, std 18.12, range [32.31, 98.81]

Radius of gyration: 23.34 Å; chains: 1; bounding box: 51×70×64 Å

Sequence (217 aa):
MKKILFLIIVLFFSHSHIIKSQSFSNKEKISILVSELKNETADSMKVKKLLSLAELYPDTSHVRLKYAETALKIAQKADYKEGIALSYYYLAWYYVFESDHAKSTRSFLKVVEYTNNPEILIDSYGFLSNVNSWNRTHDGAFKWANKAMATAEKSNFSLHKAKAYIYLGDAYRYAGQREEANGCYFKAIKLLRENDRPGNSLLEIVYLHTLEEGVAD

Foldseek 3Di:
DVVVVVVVVVVVPPDPPPPPVPPDDLVVLLVVLVVVLVPDDLAVVNLVSLLSNLVSDDLCDPSNLVSLVSSCVSCVVHVPLVSVLSSLLSQLSNCVVVVVLVSNLVSLVSNVVRDLPLVSLLVSLLSQLLVCLVVVVLVRNCVSLVSQCVSLVPDPQLQSNLSSLQSQLSSCVSVVNNVSSVVSLVSSLVSLVVDPDPCPVVNVVSVCVVCVVVPPD